Protein AF-A0A258SD08-F1 (afdb_monomer_lite)

Structure (mmCIF, N/CA/C/O backbone):
data_AF-A0A258SD08-F1
#
_entry.id   AF-A0A258SD08-F1
#
loop_
_atom_site.group_PDB
_atom_site.id
_atom_site.type_symbol
_atom_site.label_atom_id
_atom_site.label_alt_id
_atom_site.label_comp_id
_atom_site.label_asym_id
_atom_site.label_entity_id
_atom_site.label_seq_id
_atom_site.pdbx_PDB_ins_code
_atom_site.Cartn_x
_atom_site.Cartn_y
_atom_site.Cartn_z
_atom_site.occupancy
_atom_site.B_iso_or_equiv
_atom_site.auth_seq_id
_atom_site.auth_comp_id
_atom_site.auth_asym_id
_atom_site.auth_atom_id
_atom_site.pdbx_PDB_model_num
ATOM 1 N N . MET A 1 1 ? -30.002 -65.786 -47.301 1.00 48.88 1 MET A N 1
ATOM 2 C CA . MET A 1 1 ? -30.525 -65.690 -45.925 1.00 48.88 1 MET A CA 1
ATOM 3 C C . MET A 1 1 ? -31.263 -64.356 -45.866 1.00 48.88 1 MET A C 1
ATOM 5 O O . MET A 1 1 ? -30.617 -63.358 -45.603 1.00 48.88 1 MET A O 1
ATOM 9 N N . SER A 1 2 ? -32.511 -64.183 -46.330 1.00 48.91 2 SER A N 1
ATOM 10 C CA . SER A 1 2 ? -33.719 -65.045 -46.257 1.00 48.91 2 SER A C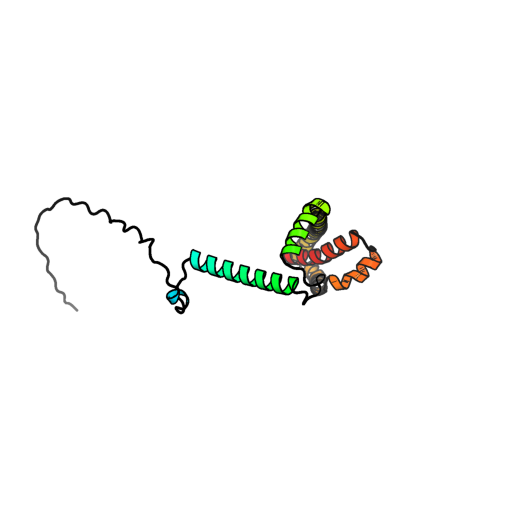A 1
ATOM 11 C C . SER A 1 2 ? -33.941 -65.447 -44.794 1.00 48.91 2 SER A C 1
ATOM 13 O O . SER A 1 2 ? -33.099 -66.178 -44.290 1.00 48.91 2 SER A O 1
ATOM 15 N N . GLU A 1 3 ? -34.904 -64.950 -44.015 1.00 54.72 3 GLU A N 1
ATOM 16 C CA . GLU A 1 3 ? -36.337 -64.680 -44.238 1.00 54.72 3 GLU A CA 1
ATOM 17 C C . GLU A 1 3 ? -36.897 -63.694 -43.155 1.00 54.72 3 GLU A C 1
ATOM 19 O O . GLU A 1 3 ? -36.113 -63.236 -42.323 1.00 54.72 3 GLU A O 1
ATOM 24 N N . PRO A 1 4 ? -38.200 -63.317 -43.177 1.00 65.88 4 PRO A N 1
ATOM 25 C CA . PRO A 1 4 ? -38.779 -62.044 -42.729 1.00 65.88 4 PRO A CA 1
ATOM 26 C C . PRO A 1 4 ? -39.875 -62.252 -41.640 1.00 65.88 4 PRO A C 1
ATOM 28 O O . PRO A 1 4 ? -39.817 -63.225 -40.900 1.00 65.88 4 PRO A O 1
ATOM 31 N N . ALA A 1 5 ? -40.877 -61.354 -41.604 1.00 53.34 5 ALA A N 1
ATOM 32 C CA . ALA A 1 5 ? -42.238 -61.437 -41.020 1.00 53.34 5 ALA A CA 1
ATOM 33 C C . ALA A 1 5 ? -42.481 -60.373 -39.923 1.00 53.34 5 ALA A C 1
ATOM 35 O O . ALA A 1 5 ? -41.895 -60.435 -38.853 1.00 53.34 5 ALA A O 1
ATOM 36 N N . ALA A 1 6 ? -43.159 -59.247 -40.177 1.00 53.09 6 ALA A N 1
ATOM 37 C CA . ALA A 1 6 ? -44.536 -59.011 -40.644 1.00 53.09 6 ALA A CA 1
ATOM 38 C C . ALA A 1 6 ? -45.551 -58.825 -39.501 1.00 53.09 6 ALA A C 1
ATOM 40 O O . ALA A 1 6 ? -45.840 -59.759 -38.766 1.00 53.09 6 ALA A O 1
ATOM 41 N N . SER A 1 7 ? -46.184 -57.640 -39.533 1.00 55.41 7 SER A N 1
ATOM 42 C CA . SER A 1 7 ? -47.562 -57.318 -39.112 1.00 55.41 7 SER A CA 1
ATOM 43 C C . SER A 1 7 ? -47.888 -57.456 -37.614 1.00 55.41 7 SER A C 1
ATOM 45 O O . SER A 1 7 ? -47.445 -58.374 -36.951 1.00 55.41 7 SER A O 1
ATOM 47 N N . SER A 1 8 ? -48.653 -56.567 -36.987 1.00 51.19 8 SER A N 1
ATOM 48 C CA . SER A 1 8 ? -49.958 -56.089 -37.444 1.00 51.19 8 SER A CA 1
ATOM 49 C C . SER A 1 8 ? -50.389 -54.785 -36.746 1.00 51.19 8 SER A C 1
ATOM 51 O O . SER A 1 8 ? -50.409 -54.705 -35.521 1.00 51.19 8 SER A O 1
ATOM 53 N N . SER A 1 9 ? -50.818 -53.791 -37.525 1.00 56.47 9 SER A N 1
ATOM 54 C CA . SER A 1 9 ? -51.960 -52.911 -37.171 1.00 56.47 9 SER A CA 1
ATOM 55 C C . SER A 1 9 ? -53.278 -53.653 -37.518 1.00 56.47 9 SER A C 1
ATOM 57 O O . SER A 1 9 ? -53.142 -54.703 -38.155 1.00 56.47 9 SER A O 1
ATOM 59 N N . PRO A 1 10 ? -54.533 -53.179 -37.271 1.00 65.81 10 PRO A N 1
ATOM 60 C CA . PRO A 1 10 ? -55.098 -51.935 -36.673 1.00 65.81 10 PRO A CA 1
ATOM 61 C C . PRO A 1 10 ? -56.322 -52.293 -35.732 1.00 65.81 10 PRO A C 1
ATOM 63 O O . PRO A 1 10 ? -56.251 -53.387 -35.175 1.00 65.81 10 PRO A O 1
ATOM 66 N N . PRO A 1 11 ? -57.471 -51.562 -35.550 1.00 56.00 11 PRO A N 1
ATOM 67 C CA . PRO A 1 11 ? -57.885 -50.176 -35.870 1.00 56.00 11 PRO A CA 1
ATOM 68 C C . PRO A 1 11 ? -58.694 -49.391 -34.777 1.00 56.00 11 PRO A C 1
ATOM 70 O O . PRO A 1 11 ? -59.319 -49.957 -33.894 1.00 56.00 11 PRO A O 1
ATOM 73 N N . ALA A 1 12 ? -58.734 -48.062 -34.966 1.00 47.00 12 ALA A N 1
ATOM 74 C CA . ALA A 1 12 ? -59.878 -47.123 -34.923 1.00 47.00 12 ALA A CA 1
ATOM 75 C C . ALA A 1 12 ? -60.804 -46.896 -33.691 1.00 47.00 12 ALA A C 1
ATOM 77 O O . ALA A 1 12 ? -61.324 -47.817 -33.075 1.00 47.00 12 ALA A O 1
ATOM 78 N N . GLN A 1 13 ? -61.191 -45.604 -33.600 1.00 48.31 13 GLN A N 1
ATOM 79 C CA . GLN A 1 13 ? -62.373 -44.975 -32.965 1.00 48.31 13 GLN A CA 1
ATOM 80 C C . GLN A 1 13 ? -62.203 -44.526 -31.503 1.00 48.31 13 GLN A C 1
ATOM 82 O O . GLN A 1 13 ? -61.539 -45.196 -30.731 1.00 48.31 13 GLN A O 1
ATOM 87 N N . ALA A 1 14 ? -62.806 -43.445 -31.001 1.00 41.94 14 ALA A N 1
ATOM 88 C CA . ALA A 1 14 ? -63.484 -42.250 -31.522 1.00 41.94 14 ALA A CA 1
ATOM 89 C C . ALA A 1 14 ? -63.934 -41.442 -30.280 1.00 41.94 14 ALA A C 1
ATOM 91 O O . ALA A 1 14 ? -64.266 -42.059 -29.274 1.00 41.94 14 ALA A O 1
ATOM 92 N N . GLY A 1 15 ? -64.031 -40.108 -30.379 1.00 37.53 15 GLY A N 1
ATOM 93 C CA . GLY A 1 15 ? -64.690 -39.237 -29.382 1.00 37.53 15 GLY A CA 1
ATOM 94 C C . GLY A 1 15 ? -63.881 -39.042 -28.089 1.00 37.53 15 GLY A C 1
ATOM 95 O O . GLY A 1 15 ? -63.274 -39.965 -27.580 1.00 37.53 15 GLY A O 1
ATOM 96 N N . GLY A 1 16 ? -63.739 -37.857 -27.507 1.00 46.12 16 GLY A N 1
ATOM 97 C CA . GLY A 1 16 ? -64.607 -36.692 -27.536 1.00 46.12 16 GLY A CA 1
ATOM 98 C C . GLY A 1 16 ? -65.024 -36.415 -26.098 1.00 46.12 16 GLY A C 1
ATOM 99 O O . GLY A 1 16 ? -66.013 -36.977 -25.672 1.00 46.12 16 GLY A O 1
ATOM 100 N N . GLU A 1 17 ? -64.265 -35.588 -25.376 1.00 50.88 17 GLU A N 1
ATOM 101 C CA . GLU A 1 17 ? -64.637 -34.957 -24.098 1.00 50.88 17 GLU A CA 1
ATOM 102 C C . GLU A 1 17 ? -63.583 -33.868 -23.825 1.00 50.88 17 GLU A C 1
ATOM 104 O O . GLU A 1 17 ? -62.394 -34.133 -23.708 1.00 50.88 17 GLU A O 1
ATOM 109 N N . SER A 1 18 ? -63.914 -32.607 -24.089 1.00 45.69 18 SER A N 1
ATOM 110 C CA . SER A 1 18 ? -64.578 -31.698 -23.152 1.00 45.69 18 SER A CA 1
ATOM 111 C C . SER A 1 18 ? -63.618 -31.116 -22.111 1.00 45.69 18 SER A C 1
ATOM 113 O O . SER A 1 18 ? -63.160 -31.778 -21.189 1.00 45.69 18 SER A O 1
ATOM 115 N N . ALA A 1 19 ? -63.361 -29.825 -22.314 1.00 50.81 19 ALA A N 1
ATOM 116 C CA . ALA A 1 19 ? -62.950 -28.812 -21.356 1.00 50.81 19 ALA A CA 1
ATOM 117 C C . ALA A 1 19 ? -63.006 -29.197 -19.865 1.00 50.81 19 ALA A C 1
ATOM 119 O O . ALA A 1 19 ? -64.081 -29.431 -19.323 1.00 50.81 19 ALA A O 1
ATOM 120 N N . ALA A 1 20 ? -61.871 -29.065 -19.179 1.00 44.47 20 ALA A N 1
ATOM 121 C CA . ALA A 1 20 ? -61.833 -28.576 -17.803 1.00 44.47 20 ALA A CA 1
ATOM 122 C C . ALA A 1 20 ? -60.417 -28.104 -17.449 1.00 44.47 20 ALA A C 1
ATOM 124 O O . ALA A 1 20 ? -59.488 -28.891 -17.305 1.00 44.47 20 ALA A O 1
ATOM 125 N N . SER A 1 21 ? -60.278 -26.784 -17.337 1.00 54.06 21 SER A N 1
ATOM 126 C CA . SER A 1 21 ? -59.506 -26.093 -16.298 1.00 54.06 21 SER A CA 1
ATOM 127 C C . SER A 1 21 ? -58.591 -26.963 -15.422 1.00 54.06 21 SER A C 1
ATOM 129 O O . SER A 1 21 ? -59.026 -27.565 -14.442 1.00 54.06 21 SER A O 1
ATOM 131 N N . GLY A 1 22 ? -57.295 -26.916 -15.706 1.00 40.69 22 GLY A N 1
ATOM 132 C CA . GLY A 1 22 ? -56.255 -27.381 -14.800 1.00 40.69 22 GLY A CA 1
ATOM 133 C C . GLY A 1 22 ? -55.109 -26.388 -14.823 1.00 40.69 22 GLY A C 1
ATOM 134 O O . GLY A 1 22 ? -54.041 -26.690 -15.344 1.00 40.69 22 GLY A O 1
ATOM 135 N N . LEU A 1 23 ? -55.341 -25.171 -14.314 1.00 53.59 23 LEU A N 1
ATOM 136 C CA . LEU A 1 23 ? -54.231 -24.327 -13.875 1.00 53.59 23 LEU A CA 1
ATOM 137 C C . LEU A 1 23 ? -53.342 -25.198 -12.973 1.00 53.59 23 LEU A C 1
ATOM 139 O O . LEU A 1 23 ? -53.892 -25.864 -12.090 1.00 53.59 23 LEU A O 1
ATOM 143 N N . PRO A 1 24 ? -52.007 -25.206 -13.131 1.00 53.94 24 PRO A N 1
ATOM 144 C CA . PRO A 1 24 ? -51.160 -25.690 -12.061 1.00 53.94 24 PRO A CA 1
ATOM 145 C C . PRO A 1 24 ? -51.463 -24.782 -10.875 1.00 53.94 24 PRO A C 1
ATOM 147 O O . PRO A 1 24 ? -51.104 -23.604 -10.874 1.00 53.94 24 PRO A O 1
ATOM 150 N N . SER A 1 25 ? -52.214 -25.300 -9.905 1.00 53.91 25 SER A N 1
ATOM 151 C CA . SER A 1 25 ? -52.369 -24.684 -8.602 1.00 53.91 25 SER A CA 1
ATOM 152 C C . SER A 1 25 ? -50.961 -24.552 -8.048 1.00 53.91 25 SER A C 1
ATOM 154 O O . SER A 1 25 ? -50.394 -25.514 -7.527 1.00 53.91 25 SER A O 1
ATOM 156 N N . GLY A 1 26 ? -50.371 -23.378 -8.269 1.00 47.19 26 GLY A N 1
ATOM 157 C CA . GLY A 1 26 ? -49.124 -22.960 -7.675 1.00 47.19 26 GLY A CA 1
ATOM 158 C C . GLY A 1 26 ? -49.347 -22.988 -6.182 1.00 47.19 26 GLY A C 1
ATOM 159 O O . GLY A 1 26 ? -49.870 -22.036 -5.607 1.00 47.19 26 GLY A O 1
ATOM 160 N N . GLY A 1 27 ? -49.013 -24.123 -5.571 1.00 40.44 27 GLY A N 1
ATOM 161 C CA . GLY A 1 27 ? -48.853 -24.215 -4.140 1.00 40.44 27 GLY A CA 1
ATOM 162 C C . GLY A 1 27 ? -47.841 -23.148 -3.778 1.00 40.44 27 GLY A C 1
ATOM 163 O O . GLY A 1 27 ? -46.667 -23.257 -4.129 1.00 40.44 27 GLY A O 1
ATOM 164 N N . VAL A 1 28 ? -48.322 -22.082 -3.145 1.00 55.94 28 VAL A N 1
ATOM 165 C CA . VAL A 1 28 ? -47.471 -21.115 -2.468 1.00 55.94 28 VAL A CA 1
ATOM 166 C C . VAL A 1 28 ? -46.547 -21.955 -1.584 1.00 55.94 28 VAL A C 1
ATOM 168 O O . VAL A 1 28 ? -47.066 -22.709 -0.754 1.00 55.94 28 VAL A O 1
ATOM 171 N N . PRO A 1 29 ? -45.214 -21.932 -1.780 1.00 51.16 29 PRO A N 1
ATOM 172 C CA . PRO A 1 29 ? -44.324 -22.674 -0.905 1.00 51.16 29 PRO A CA 1
ATOM 173 C C . PRO A 1 29 ? -44.620 -22.195 0.509 1.00 51.16 29 PRO A C 1
ATOM 175 O O . PRO A 1 29 ? -44.603 -20.994 0.768 1.00 51.16 29 PRO A O 1
ATOM 178 N N . ALA A 1 30 ? -44.985 -23.126 1.387 1.00 50.69 30 ALA A N 1
ATOM 179 C CA . ALA A 1 30 ? -45.379 -22.830 2.751 1.00 50.69 30 ALA A CA 1
ATOM 180 C C . ALA A 1 30 ? -44.246 -22.067 3.459 1.00 50.69 30 ALA A C 1
ATOM 182 O O . ALA A 1 30 ? -43.281 -22.655 3.949 1.00 50.69 30 ALA A O 1
ATOM 183 N N . VAL A 1 31 ? -44.353 -20.738 3.503 1.00 54.03 31 VAL A N 1
ATOM 184 C CA . VAL A 1 31 ? -43.497 -19.869 4.311 1.00 54.03 31 VAL A CA 1
ATOM 185 C C . VAL A 1 31 ? -43.989 -20.012 5.748 1.00 54.03 31 VAL A C 1
ATOM 187 O O . VAL A 1 31 ? -44.812 -19.236 6.217 1.00 54.03 31 VAL A O 1
ATOM 190 N N . GLY A 1 32 ? -43.573 -21.083 6.423 1.00 52.03 32 GLY A N 1
ATOM 191 C CA . GLY A 1 32 ? -44.097 -21.371 7.760 1.00 52.03 32 GLY A CA 1
ATOM 192 C C . GLY A 1 32 ? -43.473 -22.549 8.497 1.00 52.03 32 GLY A C 1
ATOM 193 O O . GLY A 1 32 ? -44.052 -23.025 9.466 1.00 52.03 32 GLY A O 1
ATOM 194 N N . GLY A 1 33 ? -42.310 -23.045 8.072 1.00 52.12 33 GLY A N 1
ATOM 195 C CA . GLY A 1 33 ? -41.555 -24.003 8.875 1.00 52.12 33 GLY A CA 1
ATOM 196 C C . GLY A 1 33 ? -40.734 -23.262 9.923 1.00 52.12 33 GLY A C 1
ATOM 197 O O . GLY A 1 33 ? -39.706 -22.683 9.580 1.00 52.12 33 GLY A O 1
ATOM 198 N N . ALA A 1 34 ? -41.167 -23.268 11.185 1.00 56.66 34 ALA A N 1
ATOM 199 C CA . ALA A 1 34 ? -40.325 -22.840 12.298 1.00 56.66 34 ALA A CA 1
ATOM 200 C C . ALA A 1 34 ? -39.047 -23.696 12.295 1.00 56.66 34 ALA A C 1
ATOM 202 O O . ALA A 1 34 ? -39.087 -24.879 12.631 1.00 56.66 34 ALA A O 1
ATOM 203 N N . PHE A 1 35 ? -37.928 -23.116 11.850 1.00 59.81 35 PHE A N 1
ATOM 204 C CA . PHE A 1 35 ? -36.625 -23.774 11.860 1.00 59.81 35 PHE A CA 1
ATOM 205 C C . PHE A 1 35 ? -36.296 -24.150 13.308 1.00 59.81 35 PHE A C 1
ATOM 207 O O . PHE A 1 35 ? -36.136 -23.276 14.161 1.00 59.81 35 PHE A O 1
ATOM 214 N N . ALA A 1 36 ? -36.270 -25.445 13.616 1.00 67.00 36 ALA A N 1
ATOM 215 C CA . ALA A 1 36 ? -36.107 -25.899 14.986 1.00 67.00 36 ALA A CA 1
ATOM 216 C C . ALA A 1 36 ? -34.617 -25.919 15.363 1.00 67.00 36 ALA A C 1
ATOM 218 O O . ALA A 1 36 ? -33.774 -26.304 14.558 1.00 67.00 36 ALA A O 1
ATOM 219 N N . LEU A 1 37 ? -34.275 -25.579 16.613 1.00 63.00 37 LEU A N 1
ATOM 220 C CA . LEU A 1 37 ? -32.883 -25.593 17.113 1.00 63.00 37 LEU A CA 1
ATOM 221 C C . LEU A 1 37 ? -32.180 -26.951 16.918 1.00 63.00 37 LEU A C 1
ATOM 223 O O . LEU A 1 37 ? -30.969 -27.012 16.733 1.00 63.00 37 LEU A O 1
ATOM 227 N N . ARG A 1 38 ? -32.951 -28.042 16.901 1.00 66.56 38 ARG A N 1
ATOM 228 C CA . ARG A 1 38 ? -32.490 -29.407 16.596 1.00 66.56 38 ARG A CA 1
ATOM 229 C C . ARG A 1 38 ? -31.987 -29.591 15.160 1.00 66.56 38 ARG A C 1
ATOM 231 O O . ARG A 1 38 ? -31.113 -30.420 14.931 1.00 66.56 38 ARG A O 1
ATOM 238 N N . ASP A 1 39 ? -32.497 -28.814 14.208 1.00 65.69 39 ASP A N 1
ATOM 239 C CA . ASP A 1 39 ? -32.083 -28.875 12.803 1.00 65.69 39 ASP A CA 1
ATOM 240 C C . ASP A 1 39 ? -30.760 -28.128 12.557 1.00 65.69 39 ASP A C 1
ATOM 242 O O . ASP A 1 39 ? -30.116 -28.344 11.533 1.00 65.69 39 ASP A O 1
ATOM 246 N N . LEU A 1 40 ? -30.305 -27.315 13.521 1.00 63.09 40 LEU A N 1
ATOM 247 C CA . LEU A 1 40 ? -29.026 -26.596 13.487 1.00 63.09 40 LEU A CA 1
ATOM 248 C C . LEU A 1 40 ? -27.814 -27.533 13.641 1.00 63.09 40 LEU A C 1
ATOM 250 O O . LEU A 1 40 ? -26.754 -27.265 13.085 1.00 63.09 40 LEU A O 1
ATOM 254 N N . PHE A 1 41 ? -27.986 -28.654 14.352 1.00 72.56 41 PHE A N 1
ATOM 255 C CA . PHE A 1 41 ? -26.950 -29.673 14.572 1.00 72.56 41 PHE A CA 1
ATOM 256 C C . PHE A 1 41 ? -27.078 -30.884 13.630 1.00 72.56 41 PHE A C 1
ATOM 258 O O . PHE A 1 41 ? -26.425 -31.908 13.838 1.00 72.56 41 PHE A O 1
ATOM 265 N N . ARG A 1 42 ? -27.896 -30.793 12.568 1.00 70.56 42 ARG A N 1
ATOM 266 C CA . ARG A 1 42 ? -27.922 -31.817 11.514 1.00 70.56 42 ARG A CA 1
ATOM 267 C C . ARG A 1 42 ? -26.693 -31.678 10.614 1.00 70.56 42 ARG A C 1
ATOM 269 O O . ARG A 1 42 ? -26.511 -30.672 9.933 1.00 70.56 42 ARG A O 1
ATOM 276 N N . LEU A 1 43 ? -25.869 -32.726 10.579 1.00 54.38 43 LEU A N 1
ATOM 277 C CA . LEU A 1 43 ? -24.687 -32.816 9.720 1.00 54.38 43 LEU A CA 1
ATOM 278 C C . LEU A 1 43 ? -25.073 -32.588 8.245 1.00 54.38 43 LEU A C 1
ATOM 280 O O . LEU A 1 43 ? -25.822 -33.371 7.663 1.00 54.38 43 LEU A O 1
ATOM 284 N N . ARG A 1 44 ? -24.526 -31.520 7.645 1.00 61.28 44 ARG A N 1
ATOM 285 C CA . ARG A 1 44 ? -24.615 -31.181 6.208 1.00 61.28 44 ARG A CA 1
ATOM 286 C C . ARG A 1 44 ? -26.007 -30.777 5.679 1.00 61.28 44 ARG A C 1
ATOM 288 O O . ARG A 1 44 ? -26.234 -30.858 4.473 1.00 61.28 44 ARG A O 1
ATOM 295 N N . ALA A 1 45 ? -26.924 -30.310 6.527 1.00 70.88 45 ALA A N 1
ATOM 296 C CA . ALA A 1 45 ? -28.183 -29.723 6.055 1.00 70.88 45 ALA A CA 1
ATOM 297 C C . ALA A 1 45 ? -27.968 -28.278 5.538 1.00 70.88 45 ALA A C 1
ATOM 299 O O . ALA A 1 45 ? -27.268 -27.502 6.193 1.00 70.88 45 ALA A O 1
ATOM 300 N N . PRO A 1 46 ? -28.549 -27.879 4.387 1.00 69.00 46 PRO A N 1
ATOM 301 C CA . PRO A 1 46 ? -28.487 -26.494 3.930 1.00 69.00 46 PRO A CA 1
ATOM 302 C C . PRO A 1 46 ? -29.280 -25.589 4.886 1.00 69.00 46 PRO A C 1
ATOM 304 O O . PRO A 1 46 ? -30.500 -25.694 4.997 1.00 69.00 46 PRO A O 1
ATOM 307 N N . LEU A 1 47 ? -28.574 -24.697 5.585 1.00 76.56 47 LEU A N 1
ATOM 308 C CA . LEU A 1 47 ? -29.177 -23.671 6.435 1.00 76.56 47 LEU A CA 1
ATOM 309 C C . LEU A 1 47 ? -29.852 -22.603 5.556 1.00 76.56 47 LEU A C 1
ATOM 311 O O . LEU A 1 47 ? -29.249 -22.145 4.579 1.00 76.56 47 LEU A O 1
ATOM 315 N N . PRO A 1 48 ? -31.071 -22.144 5.888 1.00 81.56 48 PRO A N 1
ATOM 316 C CA . PRO A 1 48 ? -31.668 -21.005 5.201 1.00 81.56 48 PRO A CA 1
ATOM 317 C C . PRO A 1 48 ? -30.792 -19.755 5.396 1.00 81.56 48 PRO A C 1
ATOM 319 O O . PRO A 1 48 ? -30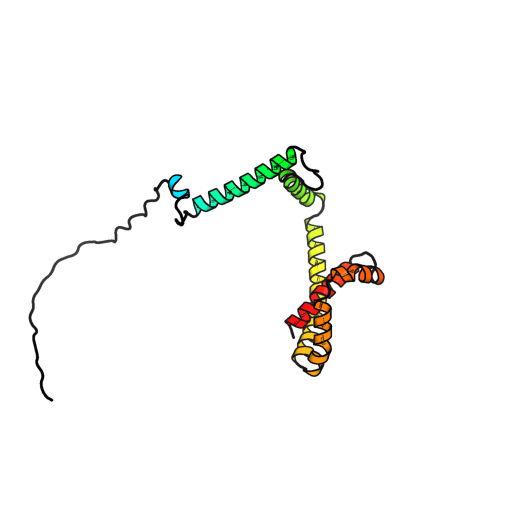.255 -19.526 6.483 1.00 81.56 48 PRO A O 1
ATOM 322 N N . ARG A 1 49 ? -30.655 -18.930 4.343 1.00 80.44 49 ARG A N 1
ATOM 323 C CA . ARG A 1 49 ? -29.752 -17.757 4.314 1.00 80.44 49 ARG A CA 1
ATOM 324 C C . ARG A 1 49 ? -29.904 -16.845 5.538 1.00 80.44 49 ARG A C 1
ATOM 326 O O . ARG A 1 49 ? -28.903 -16.375 6.065 1.00 80.44 49 ARG A O 1
ATOM 333 N N . THR A 1 50 ? -31.129 -16.654 6.029 1.00 83.62 50 THR A N 1
ATOM 334 C CA . THR A 1 50 ? -31.423 -15.832 7.212 1.00 83.62 50 THR A CA 1
ATOM 335 C C . THR A 1 50 ? -30.831 -16.416 8.494 1.00 83.62 50 THR A C 1
ATOM 337 O O . THR A 1 50 ? -30.217 -15.688 9.263 1.00 83.62 50 THR A O 1
ATOM 340 N N . VAL A 1 51 ? -30.955 -17.730 8.712 1.00 83.56 51 VAL A N 1
ATOM 341 C CA . VAL A 1 51 ? -30.408 -18.394 9.909 1.00 83.56 51 VAL A CA 1
ATOM 342 C C . VAL A 1 51 ? -28.882 -18.367 9.874 1.00 83.56 51 VAL A C 1
ATOM 344 O O . VAL A 1 51 ? -28.259 -18.028 10.874 1.00 83.56 51 VAL A O 1
ATOM 347 N N . SER A 1 52 ? -28.271 -18.617 8.711 1.00 85.31 52 SER A N 1
ATOM 348 C CA . SER A 1 52 ? -26.816 -18.488 8.551 1.00 85.31 52 SER A CA 1
ATOM 349 C C . SER A 1 52 ? -26.325 -17.059 8.815 1.00 85.31 52 SER A C 1
ATOM 351 O O . SER A 1 52 ? -25.302 -16.885 9.473 1.00 85.31 52 SER A O 1
ATOM 353 N N . ALA A 1 53 ? -27.040 -16.040 8.329 1.00 87.88 53 ALA A N 1
ATOM 354 C CA . ALA A 1 53 ? -26.687 -14.640 8.555 1.00 87.88 53 ALA A CA 1
ATOM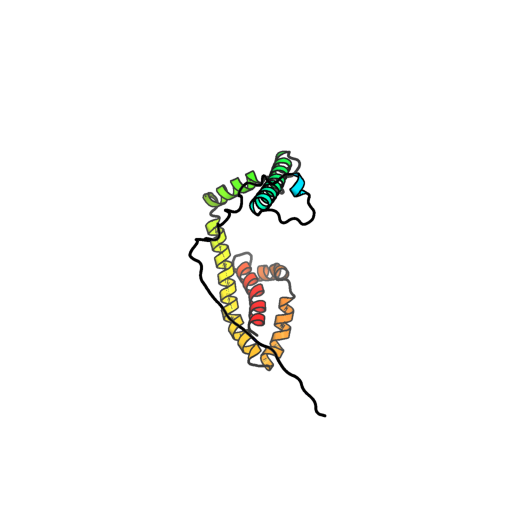 355 C C . ALA A 1 53 ? -26.827 -14.241 10.032 1.00 87.88 53 ALA A C 1
ATOM 357 O O . ALA A 1 53 ? -25.944 -13.576 10.567 1.00 87.88 53 ALA A O 1
ATOM 358 N N . VAL A 1 54 ? -27.891 -14.687 10.710 1.00 89.62 54 VAL A N 1
ATOM 359 C CA . VAL A 1 54 ? -28.100 -14.433 12.145 1.00 89.62 54 VAL A CA 1
ATOM 360 C C . VAL A 1 54 ? -27.009 -15.095 12.980 1.00 89.62 54 VAL A C 1
ATOM 362 O O . VAL A 1 54 ? -26.450 -14.444 13.857 1.00 89.62 54 VAL A O 1
ATOM 365 N N . ILE A 1 55 ? -26.656 -16.351 12.690 1.00 89.38 55 ILE A N 1
ATOM 366 C CA . ILE A 1 55 ? -25.567 -17.050 13.388 1.00 89.38 55 ILE A CA 1
ATOM 367 C C . ILE A 1 55 ? -24.233 -16.329 13.163 1.00 89.38 55 ILE A C 1
ATOM 369 O O . ILE A 1 55 ? -23.501 -16.102 14.122 1.00 89.38 55 ILE A O 1
ATOM 373 N N . ALA A 1 56 ? -23.926 -15.921 11.927 1.00 89.25 56 ALA A N 1
ATOM 374 C CA . ALA A 1 56 ? -22.697 -15.190 11.616 1.00 89.25 56 ALA A CA 1
ATOM 375 C C . ALA A 1 56 ? -22.633 -13.827 12.328 1.00 89.25 56 ALA A C 1
ATOM 377 O O . ALA A 1 56 ? -21.593 -13.466 12.887 1.00 89.25 56 ALA A O 1
ATOM 378 N N . LEU A 1 57 ? -23.745 -13.087 12.354 1.00 93.19 57 LEU A N 1
ATOM 379 C CA . LEU A 1 57 ? -23.836 -11.797 13.036 1.00 93.19 57 LEU A CA 1
ATOM 380 C C . LEU A 1 57 ? -23.721 -11.963 14.555 1.00 93.19 57 LEU A C 1
ATOM 382 O O . LEU A 1 57 ? -22.986 -11.213 15.191 1.00 93.19 57 LEU A O 1
ATOM 386 N N . ALA A 1 58 ? -24.389 -12.966 15.129 1.00 91.62 58 ALA A N 1
ATOM 387 C CA . ALA A 1 58 ? -24.322 -13.274 16.554 1.00 91.62 58 ALA A CA 1
ATOM 388 C C . ALA A 1 58 ? -22.911 -13.704 16.976 1.00 91.62 58 ALA A C 1
ATOM 390 O O . ALA A 1 58 ? -22.404 -13.221 17.986 1.00 91.62 58 ALA A O 1
ATOM 391 N N . ALA A 1 59 ? -22.244 -14.551 16.186 1.00 92.25 59 ALA A N 1
ATOM 392 C CA . ALA A 1 59 ? -20.858 -14.943 16.428 1.00 92.25 59 ALA A CA 1
ATOM 393 C C . ALA A 1 59 ? -19.909 -13.735 16.362 1.00 92.25 59 ALA A C 1
ATOM 395 O O . ALA A 1 59 ? -19.084 -13.550 17.253 1.00 92.25 59 ALA A O 1
ATOM 396 N N . SER A 1 60 ? -20.068 -12.869 15.357 1.00 91.56 60 SER A N 1
ATOM 397 C CA . SER A 1 60 ? -19.272 -11.640 15.229 1.00 91.56 60 SER A CA 1
ATOM 398 C C . SER A 1 60 ? -19.503 -10.689 16.409 1.00 91.56 60 SER A C 1
ATOM 400 O O . SER A 1 60 ? -18.550 -10.172 16.989 1.00 91.56 60 SER A O 1
ATOM 402 N N . ALA A 1 61 ? -20.762 -10.495 16.810 1.00 92.44 61 ALA A N 1
ATOM 403 C CA . ALA A 1 61 ? -21.119 -9.669 17.958 1.00 92.44 61 ALA A CA 1
ATOM 404 C C . ALA A 1 61 ? -20.555 -10.235 19.268 1.00 92.44 61 ALA A C 1
ATOM 406 O O . ALA A 1 61 ? -20.063 -9.470 20.094 1.00 92.44 61 ALA A O 1
ATOM 407 N N . LEU A 1 62 ? -20.567 -11.561 19.443 1.00 92.62 62 LEU A N 1
ATOM 408 C CA . LEU A 1 62 ? -19.965 -12.222 20.599 1.00 92.62 62 LEU A CA 1
ATOM 409 C C . LEU A 1 62 ? -18.459 -11.953 20.671 1.00 92.62 62 LEU A C 1
ATOM 411 O O . LEU A 1 62 ? -17.960 -11.595 21.735 1.00 92.62 62 LEU A O 1
ATOM 415 N N . VAL A 1 63 ? -17.741 -12.063 19.549 1.00 92.69 63 VAL A N 1
ATOM 416 C CA . VAL A 1 63 ? -16.302 -11.751 19.492 1.00 92.69 63 VAL A CA 1
ATOM 417 C C . VAL A 1 63 ? -16.041 -10.295 19.881 1.00 92.69 63 VAL A C 1
ATOM 419 O O . VAL A 1 63 ? -15.167 -10.031 20.705 1.00 92.69 63 VAL A O 1
ATOM 422 N N . LEU A 1 64 ? -16.822 -9.351 19.346 1.00 90.88 64 LEU A N 1
ATOM 423 C CA . LEU A 1 64 ? -16.698 -7.932 19.696 1.00 90.88 64 LEU A CA 1
ATOM 424 C C . LEU A 1 64 ? -17.014 -7.667 21.171 1.00 90.88 64 LEU A C 1
ATOM 426 O O . LEU A 1 64 ? -16.317 -6.882 21.806 1.00 90.88 64 LEU A O 1
ATOM 430 N N . ALA A 1 65 ? -18.027 -8.329 21.730 1.00 89.50 65 ALA A N 1
ATOM 431 C CA . ALA A 1 65 ? -18.394 -8.190 23.136 1.00 89.50 65 ALA A CA 1
ATOM 432 C C . ALA A 1 65 ? -17.305 -8.740 24.067 1.00 89.50 65 ALA A C 1
ATOM 434 O O . ALA A 1 65 ? -16.974 -8.101 25.065 1.00 89.50 65 ALA A O 1
ATOM 435 N N . VAL A 1 66 ? -16.711 -9.888 23.726 1.00 90.44 66 VAL A N 1
ATOM 436 C CA . VAL A 1 66 ? -15.570 -10.452 24.461 1.00 90.44 66 VAL A CA 1
ATOM 437 C C . VAL A 1 66 ? -14.371 -9.511 24.382 1.00 90.44 66 VAL A C 1
ATOM 439 O O . VAL A 1 66 ? -13.763 -9.223 25.409 1.00 90.44 66 VAL A O 1
ATOM 442 N N . TRP A 1 67 ? -14.058 -8.981 23.197 1.00 91.62 67 TRP A N 1
ATOM 443 C CA . TRP A 1 67 ? -12.967 -8.023 23.019 1.00 91.62 67 TRP A CA 1
ATOM 444 C C . TRP A 1 67 ? -13.193 -6.743 23.835 1.00 91.62 67 TRP A C 1
ATOM 446 O O . TRP A 1 67 ? -12.320 -6.344 24.604 1.00 91.62 67 TRP A O 1
ATOM 456 N N . GLU A 1 68 ? -14.372 -6.131 23.736 1.00 89.12 68 GLU A N 1
ATOM 457 C CA . GLU A 1 68 ? -14.738 -4.945 24.516 1.00 89.12 68 GLU A CA 1
ATOM 458 C C . GLU A 1 68 ? -14.656 -5.218 26.022 1.00 89.12 68 GLU A C 1
ATOM 460 O O . GLU A 1 68 ? -14.114 -4.400 26.764 1.00 89.12 68 GLU A O 1
ATOM 465 N N . GLY A 1 69 ? -15.139 -6.381 26.470 1.00 85.69 69 GLY A N 1
ATOM 466 C CA . GLY A 1 69 ? -15.027 -6.821 27.855 1.00 85.69 69 GLY A CA 1
ATOM 467 C C . GLY A 1 69 ? -13.571 -6.879 28.305 1.00 85.69 69 GLY A C 1
ATOM 468 O O . GLY A 1 69 ? -13.188 -6.161 29.226 1.00 85.69 69 GLY A O 1
ATOM 469 N N . VAL A 1 70 ? -12.740 -7.668 27.619 1.00 86.75 70 VAL A N 1
ATOM 470 C CA . VAL A 1 70 ? -11.310 -7.827 27.938 1.00 86.75 70 VAL A CA 1
ATOM 471 C C . VAL A 1 70 ? -10.588 -6.478 27.965 1.00 86.75 70 VAL A C 1
ATOM 473 O O . VAL A 1 70 ? -9.837 -6.209 28.902 1.00 86.75 70 VAL A O 1
ATOM 476 N N . ALA A 1 71 ? -10.859 -5.611 26.988 1.00 85.06 71 ALA A N 1
ATOM 477 C CA . ALA A 1 71 ? -10.248 -4.289 26.907 1.00 85.06 71 ALA A CA 1
ATOM 478 C C . ALA A 1 71 ? -10.693 -3.358 28.054 1.00 85.06 71 ALA A C 1
ATOM 480 O O . ALA A 1 71 ? -9.877 -2.602 28.581 1.00 85.06 71 ALA A O 1
ATOM 481 N N . ARG A 1 72 ? -11.964 -3.412 28.481 1.00 82.62 72 ARG A N 1
ATOM 482 C CA . ARG A 1 72 ? -12.492 -2.585 29.587 1.00 82.62 72 ARG A CA 1
ATOM 483 C C . ARG A 1 72 ? -12.125 -3.093 30.974 1.00 82.62 72 ARG A C 1
ATOM 485 O O . ARG A 1 72 ? -12.035 -2.293 31.898 1.00 82.62 72 ARG A O 1
ATOM 492 N N . LEU A 1 73 ? -11.904 -4.396 31.122 1.00 82.88 73 LEU A N 1
ATOM 493 C CA . LEU A 1 73 ? -11.486 -5.029 32.376 1.00 82.88 73 LEU A CA 1
ATOM 494 C C . LEU A 1 73 ? -10.062 -4.624 32.812 1.00 82.88 73 LEU A C 1
ATOM 496 O O . LEU A 1 73 ? -9.625 -5.021 33.887 1.00 82.88 73 LEU A O 1
ATOM 500 N N . GLY A 1 74 ? -9.337 -3.835 32.008 1.00 75.69 74 GLY A N 1
ATOM 501 C CA . GLY A 1 74 ? -8.016 -3.305 32.365 1.00 75.69 74 GLY A CA 1
ATOM 502 C C . GLY A 1 74 ? -6.908 -4.360 32.375 1.00 75.69 74 GLY A C 1
ATOM 503 O O . GLY A 1 74 ? -5.807 -4.093 32.845 1.00 75.69 74 GLY A O 1
ATOM 504 N N . LEU A 1 75 ? -7.184 -5.553 31.839 1.00 73.94 75 LEU A N 1
ATOM 505 C CA . LEU A 1 75 ? -6.233 -6.666 31.750 1.00 73.94 75 LEU A CA 1
ATOM 506 C C . LEU A 1 75 ? -5.163 -6.445 30.665 1.00 73.94 75 LEU A C 1
ATOM 508 O O . LEU A 1 75 ? -4.209 -7.213 30.569 1.00 73.94 75 LEU A O 1
ATOM 5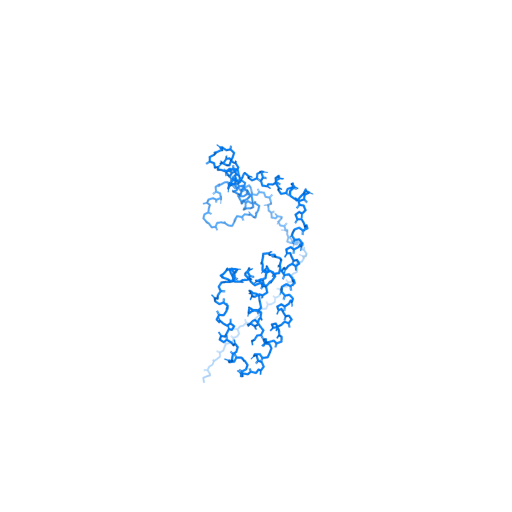12 N N . THR A 1 76 ? -5.315 -5.404 29.842 1.00 78.31 76 THR A N 1
ATOM 513 C CA . THR A 1 76 ? -4.447 -5.083 28.704 1.00 78.31 76 THR A CA 1
ATOM 514 C C . THR A 1 76 ? -4.086 -3.602 28.683 1.00 78.31 76 THR A C 1
ATOM 516 O O . THR A 1 76 ? -4.882 -2.759 29.091 1.00 78.31 76 THR A O 1
ATOM 519 N N . ASN A 1 77 ? -2.910 -3.264 28.144 1.00 77.62 77 ASN A N 1
ATOM 520 C CA . ASN A 1 77 ? -2.503 -1.870 27.972 1.00 77.62 77 ASN A CA 1
ATOM 521 C C . ASN A 1 77 ? -3.381 -1.182 26.898 1.00 77.62 77 ASN A C 1
ATOM 523 O O . ASN A 1 77 ? -3.313 -1.589 25.734 1.00 77.62 77 ASN A O 1
ATOM 527 N N . PRO A 1 78 ? -4.144 -0.123 27.236 1.00 77.12 78 PRO A N 1
ATOM 528 C CA . PRO A 1 78 ? -5.045 0.555 26.299 1.00 77.12 78 PRO A CA 1
ATOM 529 C C . PRO A 1 78 ? -4.356 1.154 25.065 1.00 77.12 78 PRO A C 1
ATOM 531 O O . PRO A 1 78 ? -5.014 1.358 24.049 1.00 77.12 78 PRO A O 1
ATOM 534 N N . LEU A 1 79 ? -3.044 1.425 25.134 1.00 78.25 79 LEU A N 1
ATOM 535 C CA . LEU A 1 79 ? -2.255 1.907 23.992 1.00 78.25 79 LEU A CA 1
ATOM 536 C C . LEU A 1 79 ? -2.047 0.833 22.919 1.00 78.25 79 LEU A C 1
ATOM 538 O O . LEU A 1 79 ? -2.033 1.152 21.735 1.00 78.25 79 LEU A O 1
ATOM 542 N N . PHE A 1 80 ? -1.883 -0.426 23.326 1.00 80.00 80 PHE A N 1
ATOM 543 C CA . PHE A 1 80 ? -1.634 -1.543 22.409 1.00 80.00 80 PHE A CA 1
ATOM 544 C C . PHE A 1 80 ? -2.902 -2.350 22.113 1.00 80.00 80 PHE A C 1
ATOM 546 O O . PHE A 1 80 ? -2.977 -3.014 21.083 1.00 80.00 80 PHE A O 1
ATOM 553 N N . PHE A 1 81 ? -3.899 -2.290 23.001 1.00 85.06 81 PHE A N 1
ATOM 554 C CA . PHE A 1 81 ? -5.150 -3.032 22.878 1.00 85.06 81 PHE A CA 1
ATOM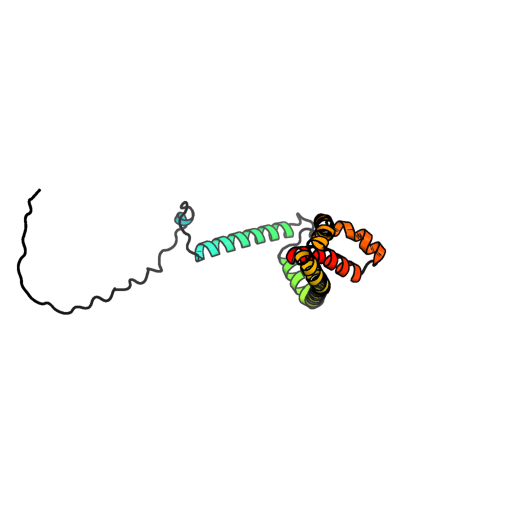 555 C C . PHE A 1 81 ? -6.366 -2.158 23.240 1.00 85.06 81 PHE A C 1
ATOM 557 O O . PHE A 1 81 ? -6.987 -2.342 24.290 1.00 85.06 81 PHE A O 1
ATOM 564 N N . PRO A 1 82 ? -6.701 -1.162 22.399 1.00 84.75 82 PRO A N 1
ATOM 565 C CA . PRO A 1 82 ? -7.852 -0.300 22.630 1.00 84.75 82 PRO A CA 1
ATOM 566 C C . PRO A 1 82 ? -9.168 -1.071 22.472 1.00 84.75 82 PRO A C 1
ATOM 568 O O . PRO A 1 82 ? -9.292 -1.974 21.643 1.00 84.75 82 PRO A O 1
ATOM 571 N N . ALA A 1 83 ? -10.178 -0.676 23.248 1.00 88.31 83 ALA A N 1
ATOM 572 C CA . ALA A 1 83 ? -11.525 -1.221 23.123 1.00 88.31 83 ALA A CA 1
ATOM 573 C C . ALA A 1 83 ? -12.149 -0.851 21.758 1.00 88.31 83 ALA A C 1
ATOM 575 O O . ALA A 1 83 ? -11.957 0.281 21.299 1.00 88.31 83 ALA A O 1
ATOM 576 N N . PRO A 1 84 ? -12.937 -1.736 21.122 1.00 85.88 84 PRO A N 1
ATOM 577 C CA . PRO A 1 84 ? -13.681 -1.437 19.895 1.00 85.88 84 PRO A CA 1
ATOM 578 C C . PRO A 1 84 ? -14.441 -0.105 19.925 1.00 85.88 84 PRO A C 1
ATOM 580 O O . PRO A 1 84 ? -14.385 0.669 18.967 1.00 85.88 84 PRO A O 1
ATOM 583 N N . SER A 1 85 ? -15.107 0.217 21.037 1.00 87.75 85 SER A N 1
ATOM 584 C CA . SER A 1 85 ? -15.801 1.504 21.199 1.00 87.75 85 SER A CA 1
ATOM 585 C C . SER A 1 85 ? -14.850 2.710 21.166 1.00 87.75 85 SER A C 1
ATOM 587 O O . SER A 1 85 ? -15.167 3.758 20.591 1.00 87.75 85 SER A O 1
ATOM 589 N N . ALA A 1 86 ? -13.647 2.560 21.726 1.00 86.06 86 ALA A N 1
ATOM 590 C CA . ALA A 1 86 ? -12.604 3.577 21.677 1.00 86.06 86 ALA A CA 1
ATOM 591 C C . ALA A 1 86 ? -12.091 3.771 20.243 1.00 86.06 86 ALA A C 1
ATOM 593 O O . ALA A 1 86 ? -11.890 4.913 19.833 1.00 86.06 86 ALA A O 1
ATOM 594 N N . VAL A 1 87 ? -11.972 2.696 19.457 1.00 87.44 87 VAL A N 1
ATOM 595 C CA . VAL A 1 87 ? -11.607 2.763 18.032 1.00 87.44 87 VAL A CA 1
ATOM 596 C C . VAL A 1 87 ? -12.667 3.517 17.227 1.00 87.44 87 VAL A C 1
ATOM 598 O O . VAL A 1 87 ? -12.323 4.429 16.480 1.00 87.44 87 VAL A O 1
ATOM 601 N N . ILE A 1 88 ? -13.955 3.213 17.418 1.00 87.88 88 ILE A N 1
ATOM 602 C CA . ILE A 1 88 ? -15.054 3.894 16.706 1.00 87.88 88 ILE A CA 1
ATOM 603 C C . ILE A 1 88 ? -15.094 5.387 17.059 1.00 87.88 88 ILE A C 1
ATOM 605 O O . ILE A 1 88 ? -15.182 6.235 16.170 1.00 87.88 88 ILE A O 1
ATOM 609 N N . SER A 1 89 ? -14.980 5.730 18.347 1.00 87.25 89 SER A N 1
ATOM 610 C CA . SER A 1 89 ? -14.944 7.137 18.771 1.00 87.25 89 SER A CA 1
ATOM 611 C C . SER A 1 89 ? -13.705 7.872 18.248 1.00 87.25 89 SER A C 1
ATOM 613 O O . SER A 1 89 ? -13.806 9.019 17.814 1.00 87.25 89 SER A O 1
ATOM 615 N N . ALA A 1 90 ? -12.541 7.215 18.238 1.00 85.88 90 ALA A N 1
ATOM 616 C CA . ALA A 1 90 ? -11.322 7.762 17.658 1.00 85.88 90 ALA A CA 1
ATOM 617 C C . ALA A 1 90 ? -11.457 7.968 16.148 1.00 85.88 90 ALA A C 1
ATOM 619 O O . ALA A 1 90 ? -11.010 8.997 15.656 1.00 85.88 90 ALA A O 1
ATOM 620 N N . MET A 1 91 ? -12.122 7.060 15.433 1.00 84.94 91 MET A N 1
ATOM 621 C CA . MET A 1 91 ? -12.369 7.193 13.999 1.00 84.94 91 MET A CA 1
ATOM 622 C C . MET A 1 91 ? -13.212 8.434 13.689 1.00 84.94 91 MET A C 1
ATOM 624 O O . MET A 1 91 ? -12.839 9.215 12.817 1.00 84.94 91 MET A O 1
ATOM 628 N N . GLY A 1 92 ? -14.287 8.670 14.451 1.00 85.62 92 GLY A N 1
ATOM 629 C CA . GLY A 1 92 ? -15.097 9.887 14.330 1.00 85.62 92 GLY A CA 1
ATOM 630 C C . GLY A 1 92 ? -14.290 11.162 14.599 1.00 85.62 92 GLY A C 1
ATOM 631 O O . GLY A 1 92 ? -14.293 12.074 13.774 1.00 85.62 92 GLY A O 1
ATOM 632 N N . ARG A 1 93 ? -13.528 11.193 15.703 1.00 85.62 93 ARG A N 1
ATOM 633 C CA . ARG A 1 93 ? -12.636 12.322 16.033 1.00 85.62 93 ARG A CA 1
ATOM 634 C C . ARG A 1 93 ? -11.579 12.561 14.958 1.00 85.62 93 ARG A C 1
ATOM 636 O O . ARG A 1 93 ? -11.352 13.691 14.559 1.00 85.62 93 ARG A O 1
ATOM 643 N N . MET A 1 94 ? -10.937 11.512 14.449 1.00 84.25 94 MET A N 1
ATOM 644 C CA . MET A 1 94 ? -9.907 11.653 13.417 1.00 84.25 94 MET A CA 1
ATOM 645 C C . MET A 1 94 ? -10.479 12.188 12.104 1.00 84.25 94 MET A C 1
ATOM 647 O O . MET A 1 94 ? -9.834 12.991 11.428 1.00 84.25 94 MET A O 1
ATOM 651 N N . PHE A 1 95 ? -11.688 11.755 11.750 1.00 84.12 95 PHE A N 1
ATOM 652 C CA . PHE A 1 95 ? -12.355 12.200 10.536 1.00 84.12 95 PHE A CA 1
ATOM 653 C C . PHE A 1 95 ? -12.703 13.693 10.577 1.00 84.12 95 PHE A C 1
ATOM 655 O O . PHE A 1 95 ? -12.480 14.384 9.586 1.00 84.12 95 PHE A O 1
ATOM 662 N N . VAL A 1 96 ? -13.199 14.186 11.717 1.00 82.31 96 VAL A N 1
ATOM 663 C CA . VAL A 1 96 ? -13.615 15.589 11.886 1.00 82.31 96 VAL A CA 1
ATOM 664 C C . VAL A 1 96 ? -12.436 16.501 12.236 1.00 82.31 96 VAL A C 1
ATOM 666 O O . VAL A 1 96 ? -12.246 17.530 11.595 1.00 82.31 96 VAL A O 1
ATOM 669 N N . ASP A 1 97 ? -11.613 16.111 13.208 1.00 76.06 97 ASP A N 1
ATOM 670 C CA . ASP A 1 97 ? -10.639 17.007 13.844 1.00 76.06 97 ASP A CA 1
ATOM 671 C C . ASP A 1 97 ? -9.219 16.863 13.276 1.00 76.06 97 ASP A C 1
ATOM 673 O O . ASP A 1 97 ? -8.408 17.782 13.371 1.00 76.06 97 ASP A O 1
ATOM 677 N N . GLN A 1 98 ? -8.877 15.704 12.703 1.00 75.19 98 GLN A N 1
ATOM 678 C CA . GLN A 1 98 ? -7.497 15.368 12.307 1.00 75.19 98 GLN A CA 1
ATOM 679 C C . GLN A 1 98 ? -7.312 15.248 10.793 1.00 75.19 98 GLN A C 1
ATOM 681 O O . GLN A 1 98 ? -6.338 14.647 10.334 1.00 75.19 98 GLN A O 1
ATOM 686 N N . HIS A 1 99 ? -8.235 15.817 10.009 1.00 83.44 99 HIS A N 1
ATOM 687 C CA . HIS A 1 99 ? -8.149 15.861 8.549 1.00 83.44 99 HIS A CA 1
ATOM 688 C C . HIS A 1 99 ? -7.827 14.485 7.932 1.00 83.44 99 HIS A C 1
ATOM 690 O O . HIS A 1 99 ? -7.038 14.380 6.992 1.00 83.44 99 HIS A O 1
ATOM 696 N N . LEU A 1 100 ? -8.419 13.404 8.460 1.00 86.31 100 LEU A N 1
ATOM 697 C CA . LEU A 1 100 ? -8.135 12.037 8.003 1.00 86.31 100 LEU A CA 1
ATOM 698 C C . LEU A 1 100 ? -8.310 11.895 6.485 1.00 86.31 100 LEU A C 1
ATOM 700 O O . LEU A 1 100 ? -7.480 11.275 5.825 1.00 86.31 100 LEU A O 1
ATOM 704 N N . ALA A 1 101 ? -9.351 12.523 5.932 1.00 86.56 101 ALA A N 1
ATOM 705 C CA . ALA A 1 101 ? -9.610 12.540 4.496 1.00 86.56 101 ALA A CA 1
ATOM 706 C C . ALA A 1 101 ? -8.470 13.200 3.703 1.00 86.56 101 ALA A C 1
ATOM 708 O O . ALA A 1 101 ? -8.063 12.678 2.669 1.00 86.56 101 ALA A O 1
ATOM 709 N N . TRP A 1 102 ? -7.907 14.302 4.208 1.00 88.31 102 TRP A N 1
ATOM 710 C CA . TRP A 1 102 ? -6.758 14.962 3.588 1.00 88.31 102 TRP A CA 1
ATOM 711 C C . TRP A 1 102 ? -5.503 14.091 3.656 1.00 88.31 102 TRP A C 1
ATOM 713 O O . TRP A 1 102 ? -4.817 13.913 2.655 1.00 88.31 102 TRP A O 1
ATOM 723 N N . ASN A 1 103 ? -5.227 13.482 4.810 1.00 89.19 103 ASN A N 1
ATOM 724 C CA . ASN A 1 103 ? -4.075 12.594 4.974 1.00 89.19 103 ASN A CA 1
ATOM 725 C C . ASN A 1 103 ? -4.173 11.361 4.062 1.00 89.19 103 ASN A C 1
ATOM 727 O O . ASN A 1 103 ? -3.185 10.963 3.439 1.00 89.19 103 ASN A O 1
ATOM 731 N N . ALA A 1 104 ? -5.374 10.790 3.932 1.00 90.94 104 ALA A N 1
ATOM 732 C CA . ALA A 1 104 ? -5.652 9.719 2.985 1.00 90.94 104 ALA A CA 1
ATOM 733 C C . ALA A 1 104 ? -5.445 10.192 1.540 1.00 90.94 104 ALA A C 1
ATOM 735 O O . ALA A 1 104 ? -4.770 9.514 0.768 1.00 90.94 104 ALA A O 1
ATOM 736 N N . TRP A 1 105 ? -5.951 11.376 1.190 1.00 92.38 105 TRP A N 1
ATOM 737 C CA . TRP A 1 105 ? -5.786 11.967 -0.136 1.00 92.38 105 TRP A CA 1
ATOM 738 C C . TRP A 1 105 ? -4.315 12.183 -0.506 1.00 92.38 105 TRP A C 1
ATOM 740 O O . TRP A 1 105 ? -3.886 11.765 -1.577 1.00 92.38 105 TRP A O 1
ATOM 750 N N . VAL A 1 106 ? -3.510 12.743 0.398 1.00 92.44 106 VAL A N 1
ATOM 751 C CA . VAL A 1 106 ? -2.061 12.908 0.194 1.00 92.44 106 VAL A CA 1
ATOM 752 C C . VAL A 1 106 ? -1.377 11.553 0.005 1.00 92.44 106 VAL A C 1
ATOM 754 O O . VAL A 1 106 ? -0.547 11.399 -0.889 1.00 92.44 106 VAL A O 1
ATOM 757 N N . SER A 1 107 ? -1.747 10.539 0.794 1.00 93.00 107 SER A N 1
ATOM 758 C CA . SER A 1 107 ? -1.211 9.184 0.621 1.00 93.00 107 SER A CA 1
ATOM 759 C C . SER A 1 107 ? -1.574 8.586 -0.741 1.00 93.00 107 SER A C 1
ATOM 761 O O . SER A 1 107 ? -0.734 7.944 -1.369 1.00 93.00 107 SER A O 1
ATOM 763 N N . ILE A 1 108 ? -2.804 8.802 -1.207 1.00 95.44 108 ILE A N 1
ATOM 764 C CA . ILE A 1 108 ? -3.272 8.367 -2.526 1.00 95.44 108 ILE A CA 1
ATOM 765 C C . ILE A 1 108 ? -2.454 9.062 -3.616 1.00 95.44 108 ILE A C 1
ATOM 767 O O . ILE A 1 108 ? -1.891 8.383 -4.472 1.00 95.44 108 ILE A O 1
ATOM 771 N N . LEU A 1 109 ? -2.321 10.390 -3.556 1.00 95.12 109 LEU A N 1
ATOM 772 C CA . LEU A 1 109 ? -1.537 11.163 -4.520 1.00 95.12 109 LEU A CA 1
ATOM 773 C C . LEU A 1 109 ? -0.081 10.702 -4.590 1.00 95.12 109 LEU A C 1
ATOM 775 O O . LEU A 1 109 ? 0.462 10.602 -5.684 1.00 95.12 109 LEU A O 1
ATOM 779 N N . ARG A 1 110 ? 0.529 10.364 -3.450 1.00 94.81 110 ARG A N 1
ATOM 780 C CA . ARG A 1 110 ? 1.894 9.828 -3.392 1.00 94.81 110 ARG A CA 1
ATOM 781 C C . ARG A 1 110 ? 2.035 8.500 -4.140 1.00 94.81 110 ARG A C 1
ATOM 783 O O . ARG A 1 110 ? 3.010 8.295 -4.857 1.00 94.81 110 ARG A O 1
ATOM 790 N N . VAL A 1 111 ? 1.081 7.585 -3.963 1.00 96.44 111 VAL A N 1
ATOM 791 C CA . VAL A 1 111 ? 1.094 6.291 -4.667 1.00 96.44 111 VAL A CA 1
ATOM 792 C C . VAL A 1 111 ? 0.864 6.499 -6.159 1.00 96.44 111 VAL A C 1
ATOM 794 O O . VAL A 1 111 ? 1.579 5.919 -6.972 1.00 96.44 111 VAL A O 1
ATOM 797 N N . TRP A 1 112 ? -0.081 7.365 -6.526 1.00 97.19 112 TRP A N 1
ATOM 798 C CA . TRP A 1 112 ? -0.363 7.682 -7.924 1.00 97.19 112 TRP A CA 1
ATOM 799 C C . TRP A 1 112 ? 0.804 8.371 -8.626 1.00 97.19 112 TRP A C 1
ATOM 801 O O . TRP A 1 112 ? 1.107 8.010 -9.758 1.00 97.19 112 TRP A O 1
ATOM 811 N N . SER A 1 113 ? 1.482 9.325 -7.985 1.00 96.19 113 SER A N 1
ATOM 812 C CA . SER A 1 113 ? 2.625 10.015 -8.589 1.00 96.19 113 SER A CA 1
ATOM 813 C C . SER A 1 113 ? 3.784 9.053 -8.846 1.00 96.19 113 SER A C 1
ATOM 815 O O . SER A 1 113 ? 4.314 9.019 -9.957 1.00 96.19 113 SER A O 1
ATOM 817 N N . ALA A 1 114 ? 4.117 8.213 -7.863 1.00 96.88 114 ALA A N 1
ATOM 818 C CA . ALA A 1 114 ? 5.133 7.177 -8.004 1.00 96.88 114 ALA A CA 1
ATOM 819 C C . ALA A 1 114 ? 4.770 6.166 -9.103 1.00 96.88 114 ALA A C 1
ATOM 821 O O . ALA A 1 114 ? 5.606 5.849 -9.948 1.00 96.88 114 ALA A O 1
ATOM 822 N N . PHE A 1 115 ? 3.517 5.703 -9.125 1.00 97.31 115 PHE A N 1
ATOM 823 C CA . PHE A 1 115 ? 3.025 4.757 -10.124 1.00 97.31 115 PHE A CA 1
ATOM 824 C C . PHE A 1 115 ? 3.048 5.337 -11.539 1.00 97.31 115 PHE A C 1
ATOM 826 O O . PHE A 1 115 ? 3.510 4.667 -12.454 1.00 97.31 115 PHE A O 1
ATOM 833 N N . LEU A 1 116 ? 2.578 6.570 -11.739 1.00 97.75 116 LEU A N 1
ATOM 834 C CA . LEU A 1 116 ? 2.580 7.204 -13.059 1.00 97.75 116 LEU A CA 1
ATOM 835 C C . LEU A 1 116 ? 4.007 7.412 -13.567 1.00 97.75 116 LEU A C 1
ATOM 837 O O . LEU A 1 116 ? 4.292 7.096 -14.720 1.00 97.75 116 LEU A O 1
ATOM 841 N N . LEU A 1 117 ? 4.914 7.868 -12.699 1.00 97.31 117 LEU A N 1
ATOM 842 C CA . LEU A 1 117 ? 6.332 7.985 -13.031 1.00 97.31 117 LEU A CA 1
ATOM 843 C C . LEU A 1 117 ? 6.934 6.621 -13.399 1.00 97.31 117 LEU A C 1
ATOM 845 O O . LEU A 1 117 ? 7.690 6.511 -14.363 1.00 97.31 117 LEU A O 1
ATOM 849 N N . ALA A 1 118 ? 6.579 5.573 -12.654 1.00 97.56 118 ALA A N 1
ATOM 850 C CA . ALA A 1 118 ? 7.019 4.215 -12.931 1.00 97.56 118 ALA A CA 1
ATOM 851 C C . ALA A 1 118 ? 6.463 3.719 -14.267 1.00 97.56 118 ALA A C 1
ATOM 853 O O . ALA A 1 118 ? 7.235 3.239 -15.082 1.00 97.56 118 ALA A O 1
ATOM 854 N N . ALA A 1 119 ? 5.170 3.893 -14.535 1.00 97.69 119 ALA A N 1
ATOM 855 C CA . ALA A 1 119 ? 4.508 3.442 -15.755 1.00 97.69 119 ALA A CA 1
ATOM 856 C C . ALA A 1 119 ? 5.064 4.125 -17.011 1.00 97.69 119 ALA A C 1
ATOM 858 O O . ALA A 1 119 ? 5.365 3.444 -17.990 1.00 97.69 119 ALA A O 1
ATOM 859 N N . VAL A 1 120 ? 5.265 5.447 -16.973 1.00 98.06 120 VAL A N 1
ATOM 860 C CA . VAL A 1 120 ? 5.829 6.214 -18.100 1.00 98.06 120 VAL A CA 1
ATOM 861 C C . VAL A 1 120 ? 7.219 5.707 -18.490 1.00 98.06 120 VAL A C 1
ATOM 863 O O . VAL A 1 120 ? 7.550 5.706 -19.671 1.00 98.06 120 VAL A O 1
ATOM 866 N N . MET A 1 121 ? 8.015 5.245 -17.525 1.00 97.62 121 MET A N 1
ATOM 867 C CA . MET A 1 121 ? 9.361 4.717 -17.772 1.00 97.62 121 MET A CA 1
ATOM 868 C C . MET A 1 121 ? 9.352 3.212 -18.072 1.00 97.62 121 MET A C 1
ATOM 870 O O . MET A 1 121 ? 10.056 2.746 -18.965 1.00 97.62 121 MET A O 1
ATOM 874 N N . ALA A 1 122 ? 8.552 2.443 -17.336 1.00 97.25 122 ALA A N 1
ATOM 875 C CA . ALA A 1 122 ? 8.516 0.989 -17.397 1.00 97.25 122 ALA A CA 1
ATOM 876 C C . ALA A 1 122 ? 7.877 0.479 -18.686 1.00 97.25 122 ALA A C 1
ATOM 878 O O . ALA A 1 122 ? 8.363 -0.501 -19.238 1.00 97.25 122 ALA A O 1
ATOM 879 N N . ILE A 1 123 ? 6.828 1.140 -19.189 1.00 97.56 123 ILE A N 1
ATOM 880 C CA . ILE A 1 123 ? 6.138 0.704 -20.409 1.00 97.56 123 ILE A CA 1
ATOM 881 C C . ILE A 1 123 ? 7.086 0.747 -21.620 1.00 97.56 123 ILE A C 1
ATOM 883 O O . ILE A 1 123 ? 7.247 -0.292 -22.257 1.00 97.56 123 ILE A O 1
ATOM 887 N N . PRO A 1 124 ? 7.782 1.863 -21.932 1.00 97.06 124 PRO A N 1
ATOM 888 C CA . PRO A 1 124 ? 8.746 1.880 -23.032 1.00 97.06 124 PRO A CA 1
ATOM 889 C C . PRO A 1 124 ? 9.871 0.858 -22.858 1.00 97.06 124 PRO A C 1
ATOM 891 O O . PRO A 1 124 ? 10.214 0.163 -23.811 1.00 97.06 124 PRO A O 1
ATOM 894 N N . ILE A 1 125 ? 10.426 0.734 -21.647 1.00 96.69 125 ILE A N 1
ATOM 895 C CA . ILE A 1 125 ? 11.537 -0.187 -21.370 1.00 96.69 125 ILE A CA 1
ATOM 896 C C . ILE A 1 125 ? 11.089 -1.645 -21.520 1.00 96.69 125 ILE A C 1
ATOM 898 O O . ILE A 1 125 ? 11.754 -2.411 -22.212 1.00 96.69 125 ILE A O 1
ATOM 902 N N . GLY A 1 126 ? 9.948 -2.020 -20.940 1.00 96.50 126 GLY A N 1
ATOM 903 C CA . GLY A 1 126 ? 9.368 -3.358 -21.066 1.00 96.50 126 GLY A CA 1
ATOM 904 C C . GLY A 1 126 ? 9.030 -3.694 -22.518 1.00 96.50 126 GLY A C 1
ATOM 905 O O . GLY A 1 126 ? 9.394 -4.763 -23.005 1.00 96.50 126 GLY A O 1
ATOM 906 N N . MET A 1 127 ? 8.459 -2.742 -23.266 1.00 97.12 127 MET A N 1
ATOM 907 C CA . MET A 1 127 ? 8.224 -2.907 -24.704 1.00 97.12 127 MET A CA 1
ATOM 908 C C . MET A 1 127 ? 9.531 -3.123 -25.479 1.00 97.12 127 MET A C 1
ATOM 910 O O . MET A 1 127 ? 9.577 -3.972 -26.366 1.00 97.12 127 MET A O 1
ATOM 914 N N . MET A 1 128 ? 10.604 -2.395 -25.153 1.00 97.19 128 MET A N 1
ATOM 915 C CA . MET A 1 128 ? 11.920 -2.591 -25.774 1.00 97.19 128 MET A CA 1
ATOM 916 C C . MET A 1 128 ? 12.533 -3.950 -25.416 1.00 97.19 128 MET A C 1
ATOM 918 O O . MET A 1 128 ? 13.129 -4.585 -26.285 1.00 97.19 128 MET A O 1
ATOM 922 N N . MET A 1 129 ? 12.377 -4.412 -24.174 1.00 96.50 129 MET A N 1
ATOM 923 C CA . MET A 1 129 ? 12.829 -5.739 -23.745 1.00 96.50 129 MET A CA 1
ATOM 924 C C . MET A 1 129 ? 12.105 -6.852 -24.510 1.00 96.50 129 MET A C 1
ATOM 926 O O . MET A 1 129 ? 12.763 -7.763 -25.008 1.00 96.50 129 MET A O 1
ATOM 930 N N . SER A 1 130 ? 10.785 -6.729 -24.685 1.00 94.44 130 SER A N 1
ATOM 931 C CA . SER A 1 130 ? 9.967 -7.696 -25.431 1.00 94.44 130 SER A CA 1
ATOM 932 C C . SER A 1 130 ? 10.257 -7.675 -26.938 1.00 94.44 130 SER A C 1
ATOM 934 O O . SER A 1 130 ? 10.348 -8.714 -27.594 1.00 94.44 130 SER A O 1
ATOM 936 N N . ALA A 1 131 ? 10.456 -6.482 -27.510 1.00 96.62 131 ALA A N 1
ATOM 937 C CA . ALA A 1 131 ? 10.704 -6.317 -28.941 1.00 96.62 131 ALA A CA 1
ATOM 938 C C . ALA A 1 131 ? 12.117 -6.755 -29.367 1.00 96.62 131 ALA A C 1
ATOM 940 O O . ALA A 1 131 ? 12.294 -7.280 -30.469 1.00 96.62 131 ALA A O 1
ATOM 941 N N . TYR A 1 132 ? 13.131 -6.547 -28.520 1.00 97.25 132 TYR A N 1
ATOM 942 C CA . TYR A 1 132 ? 14.533 -6.793 -28.860 1.00 97.25 132 TYR A CA 1
ATOM 943 C C . TYR A 1 132 ? 15.182 -7.801 -27.908 1.00 97.25 132 TYR A C 1
ATOM 945 O O . TYR A 1 132 ? 15.558 -7.468 -26.785 1.00 97.25 132 TYR A O 1
ATOM 953 N N . ARG A 1 133 ? 15.462 -9.012 -28.414 1.00 94.06 133 ARG A N 1
ATOM 954 C CA . ARG A 1 133 ? 16.110 -10.099 -27.648 1.00 94.06 133 ARG A CA 1
ATOM 955 C C . ARG A 1 133 ? 17.412 -9.698 -26.947 1.00 94.06 133 ARG A C 1
ATOM 957 O O . ARG A 1 133 ? 17.694 -10.198 -25.867 1.00 94.06 133 ARG A O 1
ATOM 964 N N . ALA A 1 134 ? 18.209 -8.813 -27.550 1.00 96.62 134 ALA A N 1
ATOM 965 C CA . ALA A 1 134 ? 19.456 -8.340 -26.947 1.00 96.62 134 ALA A CA 1
ATOM 966 C C . ALA A 1 134 ? 19.215 -7.469 -25.700 1.00 96.62 134 ALA A C 1
ATOM 968 O O . ALA A 1 134 ? 19.979 -7.547 -24.743 1.00 96.62 134 ALA A O 1
ATOM 969 N N . ILE A 1 135 ? 18.152 -6.657 -25.709 1.00 95.81 135 ILE A N 1
ATOM 970 C CA . ILE A 1 135 ? 17.789 -5.779 -24.591 1.00 95.81 135 ILE A CA 1
ATOM 971 C C . ILE A 1 135 ? 17.181 -6.611 -23.462 1.00 95.81 135 ILE A C 1
ATOM 973 O O . ILE A 1 135 ? 17.600 -6.451 -22.317 1.00 95.81 135 ILE A O 1
ATOM 977 N N . GLY A 1 136 ? 16.269 -7.535 -23.790 1.00 95.56 136 GLY A N 1
ATOM 978 C CA . GLY A 1 136 ? 15.730 -8.509 -22.836 1.00 95.56 136 GLY A CA 1
ATOM 979 C C . GLY A 1 136 ? 16.846 -9.275 -22.127 1.00 95.56 136 GLY A C 1
ATOM 980 O O . GLY A 1 136 ? 16.988 -9.163 -20.915 1.00 95.56 136 GLY A O 1
ATOM 981 N N . ALA A 1 137 ? 17.756 -9.905 -22.879 1.00 95.25 137 ALA A N 1
ATOM 982 C CA . ALA A 1 137 ? 18.863 -10.674 -22.303 1.00 95.25 137 ALA A CA 1
ATOM 983 C C . ALA A 1 137 ? 19.809 -9.857 -21.394 1.00 95.25 137 ALA A C 1
ATOM 985 O O . ALA A 1 137 ? 20.421 -10.420 -20.487 1.00 95.25 137 ALA A O 1
ATOM 986 N N . ALA A 1 138 ? 19.951 -8.547 -21.627 1.00 95.81 138 ALA A N 1
ATOM 987 C CA . ALA A 1 138 ? 20.793 -7.676 -20.807 1.00 95.81 138 ALA A CA 1
ATOM 988 C C . ALA A 1 138 ? 20.079 -7.169 -19.541 1.00 95.81 138 ALA A C 1
ATOM 990 O O . ALA A 1 138 ? 20.703 -7.068 -18.484 1.00 95.81 138 ALA A O 1
ATOM 991 N N . LEU A 1 139 ? 18.792 -6.825 -19.644 1.00 95.94 139 LEU A N 1
ATOM 992 C CA . LEU A 1 139 ? 18.034 -6.196 -18.560 1.00 95.94 139 LEU A CA 1
ATOM 993 C C . LEU A 1 139 ? 17.286 -7.201 -17.681 1.00 95.94 139 LEU A C 1
ATOM 995 O O . LEU A 1 139 ? 17.180 -6.956 -16.480 1.00 95.94 139 LEU A O 1
ATOM 999 N N . GLU A 1 140 ? 16.821 -8.328 -18.227 1.00 94.25 140 GLU A N 1
ATOM 1000 C CA . GLU A 1 140 ? 16.092 -9.366 -17.480 1.00 94.25 140 GLU A CA 1
ATOM 1001 C C . GLU A 1 140 ? 16.824 -9.784 -16.196 1.00 94.25 140 GLU A C 1
ATOM 1003 O O . GLU A 1 140 ? 16.200 -9.705 -15.139 1.00 94.25 140 GLU A O 1
ATOM 1008 N N . PRO A 1 141 ? 18.136 -10.115 -16.197 1.00 93.31 141 PRO A N 1
ATOM 1009 C CA . PRO A 1 141 ? 18.824 -10.517 -14.967 1.00 93.31 141 PRO A CA 1
ATOM 1010 C C . PRO A 1 141 ? 18.873 -9.414 -13.902 1.00 93.31 141 PRO A C 1
ATOM 1012 O O . PRO A 1 141 ? 18.832 -9.701 -12.707 1.00 93.31 141 PRO A O 1
ATOM 1015 N N . ILE A 1 142 ? 18.966 -8.147 -14.319 1.00 93.88 142 ILE A N 1
ATOM 1016 C CA . ILE A 1 142 ? 19.028 -6.991 -13.412 1.00 93.88 142 ILE A CA 1
ATOM 1017 C C . ILE A 1 142 ? 17.656 -6.757 -12.778 1.00 93.88 142 ILE A C 1
ATOM 1019 O O . ILE A 1 142 ? 17.550 -6.588 -11.562 1.00 93.88 142 ILE A O 1
ATOM 1023 N N . VAL A 1 143 ? 16.608 -6.762 -13.603 1.00 93.81 143 VAL A N 1
ATOM 1024 C CA . VAL A 1 143 ? 15.222 -6.583 -13.160 1.00 93.81 143 VAL A CA 1
ATOM 1025 C C . VAL A 1 143 ? 14.821 -7.726 -12.223 1.00 93.81 143 VAL A C 1
ATOM 1027 O O . VAL A 1 143 ? 14.279 -7.480 -11.142 1.00 93.81 143 VAL A O 1
ATOM 1030 N N . ASP A 1 144 ? 15.177 -8.961 -12.579 1.00 92.00 144 ASP A N 1
ATOM 1031 C CA . ASP A 1 144 ? 14.945 -10.135 -11.746 1.00 92.00 144 ASP A CA 1
ATOM 1032 C C . ASP A 1 144 ? 15.740 -10.102 -10.447 1.00 92.00 144 ASP A C 1
ATOM 1034 O O . ASP A 1 144 ? 15.222 -10.518 -9.420 1.00 92.00 144 ASP A O 1
ATOM 1038 N N . PHE A 1 145 ? 16.965 -9.586 -10.430 1.00 92.50 145 PHE A N 1
ATOM 1039 C CA . PHE A 1 145 ? 17.703 -9.442 -9.179 1.00 92.50 145 PHE A CA 1
ATOM 1040 C C . PHE A 1 145 ? 17.014 -8.454 -8.228 1.00 92.50 145 PHE A C 1
ATOM 1042 O O . PHE A 1 145 ? 16.809 -8.755 -7.049 1.00 92.50 145 PHE A O 1
ATOM 1049 N N . ILE A 1 146 ? 16.615 -7.286 -8.738 1.00 91.69 146 ILE A N 1
ATOM 1050 C CA . ILE A 1 146 ? 16.035 -6.229 -7.903 1.00 91.69 146 ILE A CA 1
ATOM 1051 C C . ILE A 1 146 ? 14.654 -6.625 -7.369 1.00 91.69 146 ILE A C 1
ATOM 1053 O O . ILE A 1 146 ? 14.341 -6.282 -6.231 1.00 91.69 146 ILE A O 1
ATOM 1057 N N . ARG A 1 147 ? 13.848 -7.405 -8.106 1.00 86.81 147 ARG A N 1
ATOM 1058 C CA . ARG A 1 147 ? 12.527 -7.849 -7.605 1.00 86.81 147 ARG A CA 1
ATOM 1059 C C . ARG A 1 147 ? 12.617 -8.729 -6.357 1.00 86.81 147 ARG A C 1
ATOM 1061 O O . ARG A 1 147 ? 11.676 -8.770 -5.569 1.00 86.81 147 ARG A O 1
ATOM 1068 N N . TYR A 1 148 ? 13.726 -9.449 -6.185 1.00 90.50 148 TYR A N 1
ATOM 1069 C CA . TYR A 1 148 ? 13.955 -10.277 -5.002 1.00 90.50 148 TYR A CA 1
ATOM 1070 C C . TYR A 1 148 ? 14.520 -9.474 -3.825 1.00 90.50 148 TYR A C 1
ATOM 1072 O O . TYR A 1 148 ? 14.536 -9.980 -2.700 1.00 90.50 148 TYR A O 1
ATOM 1080 N N . LEU A 1 149 ? 14.945 -8.224 -4.041 1.00 91.81 149 LEU A N 1
ATOM 1081 C CA . LEU A 1 149 ? 15.346 -7.339 -2.957 1.00 91.81 149 LEU A CA 1
ATOM 1082 C C . LEU A 1 149 ? 14.109 -6.728 -2.282 1.00 91.81 149 LEU A C 1
ATOM 1084 O O . LEU A 1 149 ? 13.307 -6.055 -2.932 1.00 91.81 149 LEU A O 1
ATOM 1088 N N . PRO A 1 150 ? 13.952 -6.890 -0.958 1.00 90.81 150 PRO A N 1
ATOM 1089 C CA . PRO A 1 150 ? 12.872 -6.233 -0.245 1.00 90.81 150 PRO A CA 1
ATOM 1090 C C . PRO A 1 150 ? 13.107 -4.718 -0.262 1.00 90.81 150 PRO A C 1
ATOM 1092 O O . PRO A 1 150 ? 14.086 -4.234 0.302 1.00 90.81 150 PRO A O 1
ATOM 1095 N N . VAL A 1 151 ? 12.175 -3.953 -0.840 1.00 92.44 151 VAL A N 1
ATOM 1096 C CA . VAL A 1 151 ? 12.214 -2.474 -0.866 1.00 92.44 151 VAL A CA 1
ATOM 1097 C C . VAL A 1 151 ? 12.518 -1.853 0.512 1.00 92.44 151 VAL A C 1
ATOM 1099 O O . VAL A 1 151 ? 13.310 -0.909 0.561 1.00 92.44 151 VAL A O 1
ATOM 1102 N N . PRO A 1 152 ? 12.002 -2.377 1.651 1.00 92.94 152 PRO A N 1
ATOM 1103 C CA . PRO A 1 152 ? 12.368 -1.873 2.976 1.00 92.94 152 PRO A CA 1
ATOM 1104 C C . PRO A 1 152 ? 13.875 -1.883 3.285 1.00 92.94 152 PRO A C 1
ATOM 1106 O O . PRO A 1 152 ? 14.335 -1.035 4.047 1.00 92.94 152 PRO A O 1
ATOM 1109 N N . ALA A 1 153 ? 14.665 -2.780 2.682 1.00 94.38 153 ALA A N 1
ATOM 1110 C CA . ALA A 1 153 ? 16.120 -2.811 2.864 1.00 94.38 153 ALA A CA 1
ATOM 1111 C C . ALA A 1 153 ? 16.827 -1.597 2.238 1.00 94.38 153 ALA A C 1
ATOM 1113 O O . ALA A 1 153 ? 17.944 -1.265 2.627 1.00 94.38 153 ALA A O 1
ATOM 1114 N N . LEU A 1 154 ? 16.170 -0.904 1.305 1.00 94.50 154 LEU A N 1
ATOM 1115 C CA . LEU A 1 154 ? 16.700 0.276 0.622 1.00 94.50 154 LEU A CA 1
ATOM 1116 C C . LEU A 1 154 ? 16.294 1.590 1.301 1.00 94.50 154 LEU A C 1
ATOM 1118 O O . LEU A 1 154 ? 16.732 2.662 0.877 1.00 94.50 154 LEU A O 1
ATOM 1122 N N . VAL A 1 155 ? 15.505 1.530 2.380 1.00 95.50 155 VAL A N 1
ATOM 1123 C CA . VAL A 1 155 ? 15.095 2.709 3.160 1.00 95.50 155 VAL A CA 1
ATOM 1124 C C . VAL A 1 155 ? 16.302 3.503 3.677 1.00 95.50 155 VAL A C 1
ATOM 1126 O O . VAL A 1 155 ? 16.331 4.710 3.435 1.00 95.50 155 VAL A O 1
ATOM 1129 N N . PRO A 1 156 ? 17.327 2.897 4.317 1.00 94.62 156 PRO A N 1
ATOM 1130 C CA . PRO A 1 156 ? 18.450 3.663 4.861 1.00 94.62 156 PRO A CA 1
ATOM 1131 C C . PRO A 1 156 ? 19.251 4.384 3.772 1.00 94.62 156 PRO A C 1
ATOM 1133 O O . PRO A 1 156 ? 19.577 5.558 3.921 1.00 94.62 156 PRO A O 1
ATOM 1136 N N . LEU A 1 157 ? 19.510 3.705 2.650 1.00 94.88 157 LEU A N 1
ATOM 1137 C CA . LEU A 1 157 ? 20.211 4.284 1.502 1.00 94.88 157 LEU A CA 1
ATOM 1138 C C . LEU A 1 157 ? 19.429 5.460 0.906 1.00 94.88 157 LEU A C 1
ATOM 1140 O O . LEU A 1 157 ? 19.993 6.521 0.646 1.00 94.88 157 LEU A O 1
ATOM 1144 N N . SER A 1 158 ? 18.116 5.290 0.754 1.00 94.81 158 SER A N 1
ATOM 1145 C CA . SER A 1 158 ? 17.239 6.333 0.220 1.00 94.81 158 SER A CA 1
ATOM 1146 C C . SER A 1 158 ? 17.207 7.562 1.131 1.00 94.81 158 SER A C 1
ATOM 1148 O O . SER A 1 158 ? 17.208 8.684 0.637 1.00 94.81 158 SER A O 1
ATOM 1150 N N . ILE A 1 159 ? 17.237 7.368 2.454 1.00 95.44 159 ILE A N 1
ATOM 1151 C CA . ILE A 1 159 ? 17.314 8.473 3.420 1.00 95.44 159 ILE A CA 1
ATOM 1152 C C . ILE A 1 159 ? 18.648 9.219 3.312 1.00 95.44 159 ILE A C 1
ATOM 1154 O O . ILE A 1 159 ? 18.667 10.438 3.440 1.00 95.44 159 ILE A O 1
ATOM 1158 N N . ILE A 1 160 ? 19.761 8.527 3.060 1.00 95.81 160 ILE A N 1
ATOM 1159 C CA . ILE A 1 160 ? 21.069 9.181 2.900 1.00 95.81 160 ILE A CA 1
ATOM 1160 C C . ILE A 1 160 ? 21.101 10.053 1.637 1.00 95.81 160 ILE A C 1
ATOM 1162 O O . ILE A 1 160 ? 21.672 11.140 1.666 1.00 95.81 160 ILE A O 1
ATOM 1166 N N . TRP A 1 161 ? 20.485 9.606 0.540 1.00 94.81 161 TRP A N 1
ATOM 1167 C CA . TRP A 1 161 ? 20.470 10.358 -0.720 1.00 94.81 161 TRP A CA 1
ATOM 1168 C C . TRP A 1 161 ? 19.439 11.483 -0.763 1.00 94.81 161 TRP A C 1
ATOM 1170 O O . TRP A 1 161 ? 19.764 12.591 -1.180 1.00 94.81 161 TRP A O 1
ATOM 1180 N N . PHE A 1 162 ? 18.204 11.201 -0.354 1.00 93.25 162 PHE A N 1
ATOM 1181 C CA . PHE A 1 162 ? 17.074 12.125 -0.497 1.00 93.25 162 PHE A CA 1
ATOM 1182 C C . PHE A 1 162 ? 16.698 12.828 0.814 1.00 93.25 162 PHE A C 1
ATOM 1184 O O . PHE A 1 162 ? 15.888 13.753 0.811 1.00 93.25 162 PHE A O 1
ATOM 1191 N N . GLY A 1 163 ? 17.278 12.414 1.941 1.00 93.25 163 GLY A N 1
ATOM 1192 C CA . GLY A 1 163 ? 16.919 12.897 3.270 1.00 93.25 163 GLY A CA 1
ATOM 1193 C C . GLY A 1 163 ? 15.681 12.207 3.848 1.00 93.25 163 GLY A C 1
ATOM 1194 O O . GLY A 1 163 ? 15.179 11.198 3.347 1.00 93.25 163 GLY A O 1
ATOM 1195 N N . VAL A 1 164 ? 15.168 12.759 4.946 1.00 91.25 164 VAL A N 1
ATOM 1196 C CA . VAL A 1 164 ? 13.880 12.351 5.518 1.00 91.25 164 VAL A CA 1
ATOM 1197 C C . VAL A 1 164 ? 12.811 13.280 4.963 1.00 91.25 164 VAL A C 1
ATOM 1199 O O . VAL A 1 164 ? 12.813 14.473 5.254 1.00 91.25 164 VAL A O 1
ATOM 1202 N N . GLY A 1 165 ? 11.890 12.746 4.165 1.00 91.56 165 GLY A N 1
ATOM 1203 C CA . GLY A 1 165 ? 10.874 13.577 3.535 1.00 91.56 165 GLY A CA 1
ATOM 1204 C C . GLY A 1 165 ? 9.905 12.810 2.652 1.00 91.56 165 GLY A C 1
ATOM 1205 O O . GLY A 1 165 ? 9.734 11.596 2.774 1.00 91.56 165 GLY A O 1
ATOM 1206 N N . GLU A 1 166 ? 9.236 13.559 1.783 1.00 91.31 166 GLU A N 1
ATOM 1207 C CA . GLU A 1 166 ? 8.248 13.033 0.845 1.00 91.31 166 GLU A CA 1
ATOM 1208 C C . GLU A 1 166 ? 8.903 12.343 -0.355 1.00 91.31 166 GLU A C 1
ATOM 1210 O O . GLU A 1 166 ? 8.476 11.252 -0.737 1.00 91.31 166 GLU A O 1
ATOM 1215 N N . GLU A 1 167 ? 9.997 12.918 -0.856 1.00 92.38 167 GLU A N 1
ATOM 1216 C CA . GLU A 1 167 ? 10.770 12.392 -1.987 1.00 92.38 167 GLU A CA 1
ATOM 1217 C C . GLU A 1 167 ? 11.233 10.958 -1.739 1.00 92.38 167 GLU A C 1
ATOM 1219 O O . GLU A 1 167 ? 11.035 10.080 -2.571 1.00 92.38 167 GLU A O 1
ATOM 1224 N N . THR A 1 168 ? 11.740 10.674 -0.539 1.00 95.06 168 THR A N 1
ATOM 1225 C CA . THR A 1 168 ? 12.184 9.334 -0.134 1.00 95.06 168 THR A CA 1
ATOM 1226 C C . THR A 1 168 ? 11.056 8.308 -0.214 1.00 95.06 168 THR A C 1
ATOM 1228 O O . THR A 1 168 ? 11.274 7.169 -0.622 1.00 95.06 168 THR A O 1
ATOM 1231 N N . LYS A 1 169 ? 9.824 8.694 0.137 1.00 93.94 169 LYS A N 1
ATOM 1232 C CA . LYS A 1 169 ? 8.665 7.792 0.074 1.00 93.94 169 LYS A CA 1
ATOM 1233 C C . LYS A 1 169 ? 8.237 7.555 -1.371 1.00 93.94 169 LYS A C 1
ATOM 1235 O O . LYS A 1 169 ? 7.942 6.418 -1.725 1.00 93.94 169 LYS A O 1
ATOM 1240 N N . ILE A 1 170 ? 8.206 8.609 -2.191 1.00 95.19 170 ILE A N 1
ATOM 1241 C CA . ILE A 1 170 ? 7.870 8.513 -3.619 1.00 95.19 170 ILE A CA 1
ATOM 1242 C C . ILE A 1 170 ? 8.911 7.654 -4.338 1.00 95.19 170 ILE A C 1
ATOM 1244 O O . ILE A 1 170 ? 8.533 6.746 -5.071 1.00 95.19 170 ILE A O 1
ATOM 1248 N N . PHE A 1 171 ? 10.200 7.868 -4.071 1.00 95.00 171 PHE A N 1
ATOM 1249 C CA . PHE A 1 171 ? 11.295 7.085 -4.637 1.00 95.00 171 PHE A CA 1
ATOM 1250 C C . PHE A 1 171 ? 11.168 5.597 -4.305 1.00 95.00 171 PHE A C 1
ATOM 1252 O O . PHE A 1 171 ? 11.254 4.765 -5.201 1.00 95.00 171 PHE A O 1
ATOM 1259 N N . LEU A 1 172 ? 10.908 5.244 -3.043 1.00 95.31 172 LEU A N 1
ATOM 1260 C CA . LEU A 1 172 ? 10.743 3.842 -2.642 1.00 95.31 172 LEU A CA 1
ATOM 1261 C C . LEU A 1 172 ? 9.507 3.190 -3.276 1.00 95.31 172 LEU A C 1
ATOM 1263 O O . LEU A 1 172 ? 9.572 2.035 -3.696 1.00 95.31 172 LEU A O 1
ATOM 1267 N N . LEU A 1 173 ? 8.391 3.920 -3.375 1.00 95.88 173 LEU A N 1
ATOM 1268 C CA . LEU A 1 173 ? 7.192 3.446 -4.073 1.00 95.88 173 LEU A CA 1
ATOM 1269 C C . LEU A 1 173 ? 7.460 3.251 -5.567 1.00 95.88 173 LEU A C 1
ATOM 1271 O O . LEU A 1 173 ? 7.071 2.230 -6.131 1.00 95.88 173 LEU A O 1
ATOM 1275 N N . TRP A 1 174 ? 8.149 4.202 -6.196 1.00 96.00 174 TRP A N 1
ATOM 1276 C CA . TRP A 1 174 ? 8.551 4.123 -7.596 1.00 96.00 174 TRP A CA 1
ATOM 1277 C C . TRP A 1 174 ? 9.464 2.921 -7.818 1.00 96.00 174 TRP A C 1
ATOM 1279 O O . TRP A 1 174 ? 9.194 2.110 -8.691 1.00 96.00 174 TRP A O 1
ATOM 1289 N N . LEU A 1 175 ? 10.478 2.735 -6.977 1.00 94.75 175 LEU A N 1
ATOM 1290 C CA . LEU A 1 175 ? 11.429 1.635 -7.086 1.00 94.75 175 LEU A CA 1
ATOM 1291 C C . LEU A 1 175 ? 10.738 0.272 -6.952 1.00 94.75 175 LEU A C 1
ATOM 1293 O O . LEU A 1 175 ? 10.981 -0.626 -7.752 1.00 94.75 175 LEU A O 1
ATOM 1297 N N . GLY A 1 176 ? 9.836 0.129 -5.977 1.00 92.81 176 GLY A N 1
ATOM 1298 C CA . GLY A 1 176 ? 9.082 -1.109 -5.766 1.00 92.81 176 GLY A CA 1
ATOM 1299 C C . GLY A 1 176 ? 8.079 -1.432 -6.874 1.00 92.81 176 GLY A C 1
ATOM 1300 O O . GLY A 1 176 ? 7.762 -2.599 -7.091 1.00 92.81 176 GLY A O 1
ATOM 1301 N N . THR A 1 177 ? 7.576 -0.420 -7.582 1.00 95.00 177 THR A N 1
ATOM 1302 C CA . THR A 1 177 ? 6.575 -0.602 -8.646 1.00 95.00 177 THR A CA 1
ATOM 1303 C C . THR A 1 177 ? 7.193 -0.663 -10.039 1.00 95.00 177 THR A C 1
ATOM 1305 O O . THR A 1 177 ? 6.709 -1.419 -10.874 1.00 95.00 177 THR A O 1
ATOM 1308 N N . PHE A 1 178 ? 8.280 0.064 -10.294 1.00 96.12 178 PHE A N 1
ATOM 1309 C CA . PHE A 1 178 ? 8.935 0.174 -11.596 1.00 96.12 178 PHE A CA 1
ATOM 1310 C C . PHE A 1 178 ? 9.386 -1.181 -12.141 1.00 96.12 178 PHE A C 1
ATOM 1312 O O . PHE A 1 178 ? 8.958 -1.564 -13.226 1.00 96.12 178 PHE A O 1
ATOM 1319 N N . PHE A 1 179 ? 10.182 -1.943 -11.387 1.00 94.19 179 PHE A N 1
ATOM 1320 C CA . PHE A 1 179 ? 10.681 -3.243 -11.855 1.00 94.19 179 PHE A CA 1
ATOM 1321 C C . PHE A 1 179 ? 9.551 -4.259 -12.057 1.00 94.19 179 PHE A C 1
ATOM 1323 O O . PHE A 1 179 ? 9.559 -5.003 -13.033 1.00 94.19 179 PHE A O 1
ATOM 1330 N N . GLN A 1 180 ? 8.535 -4.232 -11.188 1.00 93.81 180 GLN A N 1
ATOM 1331 C CA . GLN A 1 180 ? 7.353 -5.081 -11.331 1.00 93.81 180 GLN A CA 1
ATOM 1332 C C . GLN A 1 180 ? 6.541 -4.726 -12.586 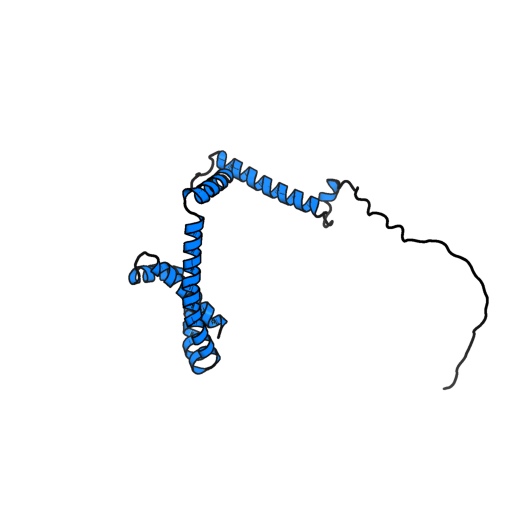1.00 93.81 180 GLN A C 1
ATOM 1334 O O . GLN A 1 180 ? 6.023 -5.618 -13.254 1.00 93.81 180 GLN A O 1
ATOM 1339 N N . LEU A 1 181 ? 6.440 -3.436 -12.924 1.00 96.00 181 LEU A N 1
ATOM 1340 C CA . LEU A 1 181 ? 5.764 -2.977 -14.136 1.00 96.00 181 LEU A CA 1
ATOM 1341 C C . LEU A 1 181 ? 6.543 -3.317 -15.406 1.00 96.00 181 LEU A C 1
ATOM 1343 O O . LEU A 1 181 ? 5.917 -3.690 -16.392 1.00 96.00 181 LEU A O 1
ATOM 1347 N N . VAL A 1 182 ? 7.877 -3.226 -15.389 1.00 96.12 182 VAL A N 1
ATOM 1348 C CA . VAL A 1 182 ? 8.709 -3.617 -16.540 1.00 96.12 182 VAL A CA 1
ATOM 1349 C C . VAL A 1 182 ? 8.452 -5.081 -16.900 1.00 96.12 182 VAL A C 1
ATOM 1351 O O . VAL A 1 182 ? 8.149 -5.362 -18.055 1.00 96.12 182 VAL A O 1
ATOM 1354 N N . LEU A 1 183 ? 8.481 -5.983 -15.910 1.00 91.56 183 LEU A N 1
ATOM 1355 C CA . LEU A 1 183 ? 8.231 -7.418 -16.114 1.00 91.56 183 LEU A CA 1
ATOM 1356 C C . LEU A 1 183 ? 6.805 -7.739 -16.553 1.00 91.56 183 LEU A C 1
ATOM 1358 O O . LEU A 1 183 ? 6.571 -8.725 -17.240 1.00 91.56 183 LEU A O 1
ATOM 1362 N N . LEU A 1 184 ? 5.834 -6.938 -16.118 1.00 94.25 184 LEU A N 1
ATOM 1363 C CA . LEU A 1 184 ? 4.444 -7.120 -16.521 1.00 94.25 184 LEU A CA 1
ATOM 1364 C C . LEU A 1 184 ? 4.227 -6.784 -18.005 1.00 94.25 184 LEU A C 1
ATOM 1366 O O . LEU A 1 184 ? 3.275 -7.278 -18.605 1.00 94.25 184 LEU A O 1
ATOM 1370 N N . VAL A 1 185 ? 5.079 -5.930 -18.579 1.00 92.75 185 VAL A N 1
ATOM 1371 C CA . VAL A 1 185 ? 4.993 -5.491 -19.979 1.00 92.75 185 VAL A CA 1
ATOM 1372 C C . VAL A 1 185 ? 5.907 -6.301 -20.908 1.00 92.75 185 VAL A C 1
ATOM 1374 O O . VAL A 1 185 ? 5.569 -6.433 -22.084 1.00 92.75 185 VAL A O 1
ATOM 1377 N N . SER A 1 186 ? 7.050 -6.794 -20.416 1.00 85.69 186 SER A N 1
ATOM 1378 C CA . SER A 1 186 ? 8.047 -7.545 -21.201 1.00 85.69 186 SER A CA 1
ATOM 1379 C C . SER A 1 186 ? 7.589 -8.956 -21.559 1.00 85.69 186 SER A C 1
ATOM 1381 O O . SER A 1 186 ? 7.679 -9.308 -22.759 1.00 85.69 186 SER A O 1
#

pLDDT: mean 81.94, std 16.87, range [37.53, 98.06]

Radius of gyration: 35.7 Å; chains: 1; bounding box: 86×83×79 Å

Foldseek 3Di:
DDDDDDDDDDDDDDDDDDDDDDDPPPPPPPPDPPPDPVVVPPPPDDDDPVVVVVVVVVVVVVVLVVLQVCQVVVVDDCVVRPRPVVVVVVVVCCVPPVVVVVVVVVVVVLLVVLQVVLLVPLQVLLQCLVVDVVSVVVCVVVLVVLQPDDLVVCLVVLCVVVNPDSVSSSVSSNSNNNSVSNVVSD

Sequence (186 aa):
MSEPAASSSPPAQAGGESAASGLPSGGVPAVGGAFALRDLFRLRAPLPRTVSAVIALAASALVLAVWEGVARLGLTNPLFFPAPSAVISAMGRMFVDQHLAWNAWVSILRVWSAFLLAAVMAIPIGMMMSAYRAIGAALEPIVDFIRYLPVPALVPLSIIWFGVGEETKIFLLWLGTFFQLVLLVS

Secondary structure (DSSP, 8-state):
------------------------------------GGGGGSTT----HHHHHHHHHHHHHHHHHHHHHHHHTT-S-TTTS--HHHHHHHHHHHHHHS-HHHHHHHHHHHHHHHHHHHHHHHHHHHHHHHH-HHHHHHHHHHHHHHHTS-GGGGHHHHHHHH-SSHHHHHHHHHHHHHHHHHHHH-